Protein AF-A0A6P0Z480-F1 (afdb_monomer_lite)

Secondary structure (DSSP, 8-state)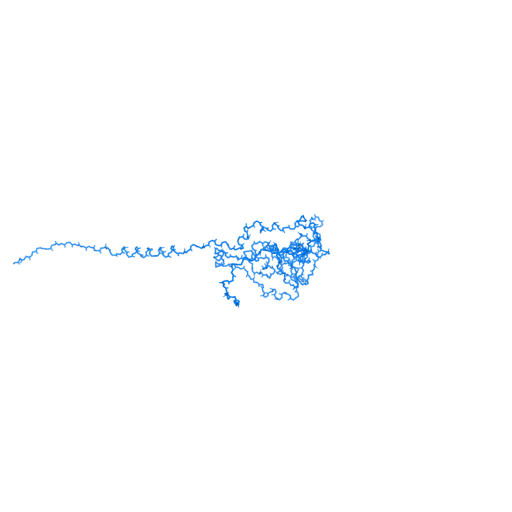:
---------------SHHHHHHHHHHHHHHHHTTSPPPP----HHHHHHHSGGGSGGGG---GGGS-S-TTTEEES-SSEEEEEPPPTTT-S---S----S------SS----SSEEEEEEEE--GGGGGGTTSEEEEEE-TTTHHHHHHHH-EEE---HHHHHHHHTT----TTTTTEEEE-HHHHHHHSSSSS-EEEE--S-EEEEEEE--S-TTSSS-SEEEEEEESSPPEE-S-SEEEP-----PPPTTTSPP--S--SS--------

Radius of gyration: 34.13 Å; chains: 1; bounding box: 103×84×102 Å

pLDDT: mean 70.26, std 21.52, range [29.58, 96.81]

Foldseek 3Di:
DDDDDDDDDDDDPPDPDPVVVVVVVVVVVVVVVPPPDLPPPQDPVSVLVVDPCNDVVVVQPDVVPPPPPPVFKDWPDQWKFFWAQDAPVRQFFDDPDPDDPPPDDPPDDDQRFNEKTWGQTCHHPPVCRVSHRHIAIEGADRDPCVVVQVVQWAQAADDPVNVVVVVSNDDALVSRHPPRTYTPSNCQCRRDPDRPFIWGADDDKDKDKDAPPPDPPDPDDRIGIYIYGHDDTDTDPDTIDGDDDDPDDDDPVPPDPDDPPDPPDPDDDDDD

Sequence (272 aa):
MSLMMGFRRRGLIVGGVVGAIALCFGAYWWQSSSKPSPINQSSNYRQYLLAQIAEPIAYSFHHSNIPTEHSLYLPVAEWSGRLILPTRDQKIPFHHSPASNNATNLASNHNNATDWVWLELHHAPPAYQDWIGQLVPIRWTSSEKTAWVSSVTQPVQFTEATFESQQQGAIHPTRLNGWDKVGPLQSLAGARPRNDVMVRLNGTITPQIAENLQNKNSHAPQHTLTLLIDQMPTQISGHWYGLVQIRGVIPPHWMPQKTQESQASEGLFQWV

Structure (mmCIF, N/CA/C/O backbone):
data_AF-A0A6P0Z480-F1
#
_entry.id   AF-A0A6P0Z480-F1
#
loop_
_atom_site.group_PDB
_atom_site.id
_atom_site.type_symbol
_atom_site.label_atom_id
_atom_site.label_alt_id
_atom_site.label_comp_id
_atom_site.label_asym_id
_atom_site.label_entity_id
_atom_site.label_seq_id
_atom_site.pdbx_PDB_ins_code
_atom_site.Cartn_x
_atom_site.Cartn_y
_atom_site.Cartn_z
_atom_site.occupancy
_atom_site.B_iso_or_equiv
_atom_site.auth_seq_id
_atom_site.auth_comp_id
_atom_site.auth_asym_id
_atom_site.auth_atom_id
_atom_site.pdbx_PDB_model_num
ATOM 1 N N . MET A 1 1 ? -78.464 -13.236 86.951 1.00 35.88 1 MET A N 1
ATOM 2 C CA . MET A 1 1 ? -77.626 -14.375 86.503 1.00 35.88 1 MET A CA 1
ATOM 3 C C . MET A 1 1 ? -76.561 -13.788 85.578 1.00 35.88 1 MET A C 1
ATOM 5 O O . MET A 1 1 ? -76.927 -12.939 84.781 1.00 35.88 1 MET A O 1
ATOM 9 N N . SER A 1 2 ? -75.253 -13.938 85.822 1.00 37.56 2 SER A N 1
ATOM 10 C CA . SER A 1 2 ? -74.441 -15.175 85.703 1.00 37.56 2 SER A CA 1
ATOM 11 C C . SER A 1 2 ? -74.414 -15.672 84.249 1.00 37.56 2 SER A C 1
ATOM 13 O O . SER A 1 2 ? -75.491 -15.905 83.719 1.00 37.56 2 SER A O 1
ATOM 15 N N . LEU A 1 3 ? -73.284 -15.882 83.554 1.00 37.53 3 LEU A N 1
ATOM 16 C CA . LEU A 1 3 ? -71.828 -15.787 83.850 1.00 37.53 3 LEU A CA 1
ATOM 17 C C . LEU A 1 3 ? -71.094 -15.549 82.475 1.00 37.53 3 LEU A C 1
ATOM 19 O O . LEU A 1 3 ? -71.793 -15.495 81.470 1.00 37.53 3 LEU A O 1
ATOM 23 N N . MET A 1 4 ? -69.777 -15.379 82.246 1.00 33.59 4 MET A N 1
ATOM 24 C CA . MET A 1 4 ? -68.506 -15.478 83.000 1.00 33.59 4 MET A CA 1
ATOM 25 C C . MET A 1 4 ? -67.404 -14.621 82.296 1.00 33.59 4 MET A C 1
ATOM 27 O O . MET A 1 4 ? -67.671 -13.995 81.274 1.00 33.59 4 MET A O 1
ATOM 31 N N . MET A 1 5 ? -66.158 -14.591 82.801 1.00 41.94 5 MET A N 1
ATOM 32 C CA . MET A 1 5 ? -64.983 -14.014 82.103 1.00 41.94 5 MET A CA 1
ATOM 33 C C . MET A 1 5 ? -64.493 -14.872 80.913 1.00 41.94 5 MET A C 1
ATOM 35 O O . MET A 1 5 ? -64.678 -16.085 80.915 1.00 41.94 5 MET A O 1
ATOM 39 N N . GLY A 1 6 ? -63.757 -14.271 79.962 1.00 34.91 6 GLY A N 1
ATOM 40 C CA . GLY A 1 6 ? -63.142 -14.989 78.828 1.00 34.91 6 GLY A CA 1
ATOM 41 C C . GLY A 1 6 ? -61.997 -14.240 78.123 1.00 34.91 6 GLY A C 1
ATOM 42 O O . GLY A 1 6 ? -62.153 -13.774 77.001 1.00 34.91 6 GLY A O 1
ATOM 43 N N . PHE A 1 7 ? -60.831 -14.112 78.764 1.00 43.50 7 PHE A N 1
ATOM 44 C CA . PHE A 1 7 ? -59.675 -13.358 78.242 1.00 43.50 7 PHE A CA 1
ATOM 45 C C . PHE A 1 7 ? -58.638 -14.295 77.586 1.00 43.50 7 PHE A C 1
ATOM 47 O O . PHE A 1 7 ? -58.053 -15.110 78.302 1.00 43.50 7 PHE A O 1
ATOM 54 N N . ARG A 1 8 ? -58.319 -14.176 76.277 1.00 36.84 8 ARG A N 1
ATOM 55 C CA . ARG A 1 8 ? -57.058 -14.748 75.729 1.00 36.84 8 ARG A CA 1
ATOM 56 C C . ARG A 1 8 ? -56.572 -14.227 74.358 1.00 36.84 8 ARG A C 1
ATOM 58 O O . ARG A 1 8 ? -57.208 -14.434 73.340 1.00 36.84 8 ARG A O 1
ATOM 65 N N . ARG A 1 9 ? -55.328 -13.721 74.391 1.00 40.59 9 ARG A N 1
ATOM 66 C CA . ARG A 1 9 ? -54.232 -13.771 73.387 1.00 40.59 9 ARG A CA 1
ATOM 67 C C . ARG A 1 9 ? -54.420 -13.188 71.971 1.00 40.59 9 ARG A C 1
ATOM 69 O O . ARG A 1 9 ? -55.138 -13.708 71.131 1.00 40.59 9 ARG A O 1
ATOM 76 N N . ARG A 1 10 ? -53.553 -12.206 71.679 1.00 43.59 10 ARG A N 1
ATOM 77 C CA . ARG A 1 10 ? -53.084 -11.827 70.333 1.00 43.59 10 ARG A CA 1
ATOM 78 C C . ARG A 1 10 ? -52.299 -12.981 69.681 1.00 43.59 10 ARG A C 1
ATOM 80 O O . ARG A 1 10 ? -51.588 -13.696 70.385 1.00 43.59 10 ARG A O 1
ATOM 87 N N . GLY A 1 11 ? -52.328 -13.064 68.350 1.00 36.47 11 GLY A N 1
ATOM 88 C CA . GLY A 1 11 ? -51.424 -13.887 67.537 1.00 36.47 11 GLY A CA 1
ATOM 89 C C . GLY A 1 11 ? -51.160 -13.205 66.194 1.00 36.47 11 GLY A C 1
ATOM 90 O O . GLY A 1 11 ? -52.039 -13.175 65.341 1.00 36.47 11 GLY A O 1
ATOM 91 N N . LEU A 1 12 ? -49.981 -12.600 66.029 1.00 39.09 12 LEU A N 1
ATOM 92 C CA . LEU A 1 12 ? -49.630 -11.801 64.851 1.00 39.09 12 LEU A CA 1
ATOM 93 C C . LEU A 1 12 ? -48.868 -12.671 63.837 1.00 39.09 12 LEU A C 1
ATOM 95 O O . LEU A 1 12 ? -47.711 -13.012 64.074 1.00 39.09 12 LEU A O 1
ATOM 99 N N . ILE A 1 13 ? -49.496 -13.032 62.714 1.00 42.41 13 ILE A N 1
ATOM 100 C CA . ILE A 1 13 ? -48.859 -13.867 61.680 1.00 42.41 13 ILE A CA 1
ATOM 101 C C . ILE A 1 13 ? -48.004 -12.990 60.752 1.00 42.41 13 ILE A C 1
ATOM 103 O O . ILE A 1 13 ? -48.434 -12.583 59.675 1.00 42.41 13 ILE A O 1
ATOM 107 N N . VAL A 1 14 ? -46.765 -12.712 61.165 1.00 45.50 14 VAL A N 1
ATOM 108 C CA . VAL A 1 14 ? -45.723 -12.134 60.298 1.00 45.50 14 VAL A CA 1
ATOM 109 C C . VAL A 1 14 ? -44.795 -13.263 59.851 1.00 45.50 14 VAL A C 1
ATOM 111 O O . VAL A 1 14 ? -43.821 -13.580 60.525 1.00 45.50 14 VAL A O 1
ATOM 114 N N . GLY A 1 15 ? -45.134 -13.908 58.730 1.00 44.25 15 GLY A N 1
ATOM 115 C CA . GLY A 1 15 ? -44.386 -15.075 58.231 1.00 44.25 15 GLY A CA 1
ATOM 116 C C . GLY A 1 15 ? -44.456 -15.347 56.723 1.00 44.25 15 GLY A C 1
ATOM 117 O O . GLY A 1 15 ? -43.881 -16.329 56.274 1.00 44.25 15 GLY A O 1
ATOM 118 N N . GLY A 1 16 ? -45.144 -14.513 55.929 1.00 42.72 16 GLY A N 1
ATOM 119 C CA . GLY A 1 16 ? -45.379 -14.788 54.500 1.00 42.72 16 GLY A CA 1
ATOM 120 C C . GLY A 1 16 ? -44.396 -14.149 53.506 1.00 42.72 16 GLY A C 1
ATOM 121 O O . GLY A 1 16 ? -44.207 -14.675 52.416 1.00 42.72 16 GLY A O 1
ATOM 122 N N . VAL A 1 17 ? -43.772 -13.014 53.844 1.00 45.50 17 VAL A N 1
ATOM 123 C CA . VAL A 1 17 ? -43.125 -12.141 52.834 1.00 45.50 17 VAL A CA 1
ATOM 124 C C . VAL A 1 17 ? -41.664 -12.515 52.537 1.00 45.50 17 VAL A C 1
ATOM 126 O O . VAL A 1 17 ? -41.203 -12.356 51.409 1.00 45.50 17 VAL A O 1
ATOM 129 N N . VAL A 1 18 ? -40.928 -13.049 53.518 1.00 45.38 18 VAL A N 1
ATOM 130 C CA . VAL A 1 18 ? -39.473 -13.289 53.395 1.00 45.38 18 VAL A CA 1
ATOM 131 C C . VAL A 1 18 ? -39.144 -14.379 52.363 1.00 45.38 18 VAL A C 1
ATOM 133 O O . VAL A 1 18 ? -38.178 -14.244 51.613 1.00 45.38 18 VAL A O 1
ATOM 136 N N . GLY A 1 19 ? -39.964 -15.433 52.270 1.00 40.09 19 GLY A N 1
ATOM 137 C CA . GLY A 1 19 ? -39.719 -16.561 51.360 1.00 40.09 19 GLY A CA 1
ATOM 138 C C . GLY A 1 19 ? -39.822 -16.202 49.873 1.00 40.09 19 GLY A C 1
ATOM 139 O O . GLY A 1 19 ? -39.025 -16.683 49.069 1.00 40.09 19 GLY A O 1
ATOM 140 N N . ALA A 1 20 ? -40.754 -15.318 49.502 1.00 43.44 20 ALA A N 1
ATOM 141 C CA . ALA A 1 20 ? -40.952 -14.916 48.108 1.00 43.44 20 ALA A CA 1
ATOM 142 C C . ALA A 1 20 ? -39.766 -14.098 47.565 1.00 43.44 20 ALA A C 1
ATOM 144 O O . ALA A 1 20 ? -39.304 -14.333 46.450 1.00 43.44 20 ALA A O 1
ATOM 145 N N . ILE A 1 21 ? -39.230 -13.179 48.376 1.00 48.19 21 ILE A N 1
ATOM 146 C CA . ILE A 1 21 ? -38.095 -12.327 47.988 1.00 48.19 21 ILE A CA 1
ATOM 147 C C . ILE A 1 21 ? -36.832 -13.176 47.769 1.00 48.19 21 ILE A C 1
ATOM 149 O O . ILE A 1 21 ? -36.124 -12.975 46.781 1.00 48.19 21 ILE A O 1
ATOM 153 N N . ALA A 1 22 ? -36.580 -14.165 48.634 1.00 48.00 22 ALA A N 1
ATOM 154 C CA . ALA A 1 22 ? -35.429 -15.060 48.513 1.00 48.00 22 ALA A CA 1
ATOM 155 C C . ALA A 1 22 ? -35.431 -15.868 47.198 1.00 48.00 22 ALA A C 1
ATOM 157 O O . ALA A 1 22 ? -34.391 -15.988 46.550 1.00 48.00 22 ALA A O 1
ATOM 158 N N . LEU A 1 23 ? -36.596 -16.370 46.768 1.00 45.94 23 LEU A N 1
ATOM 159 C CA . LEU A 1 23 ? -36.726 -17.114 45.508 1.00 45.94 23 LEU A CA 1
ATOM 160 C C . LEU A 1 23 ? -36.499 -16.225 44.277 1.00 45.94 23 LEU A C 1
ATOM 162 O O . LEU A 1 23 ? -35.793 -16.637 43.357 1.00 45.94 23 LEU A O 1
ATOM 166 N N . CYS A 1 24 ? -37.020 -14.993 44.276 1.00 45.88 24 CYS A N 1
ATOM 167 C CA . CYS A 1 24 ? -36.784 -14.042 43.185 1.00 45.88 24 CYS A CA 1
ATOM 168 C C . CYS A 1 24 ? -35.299 -13.665 43.049 1.00 45.88 24 CYS A C 1
ATOM 170 O O . CYS A 1 24 ? -34.772 -13.656 41.936 1.00 45.88 24 CYS A O 1
ATOM 172 N N . PHE A 1 25 ? -34.598 -13.417 44.164 1.00 48.09 25 PHE A N 1
ATOM 173 C CA . PHE A 1 25 ? -33.154 -13.158 44.129 1.00 48.09 25 PHE A CA 1
ATOM 174 C C . PHE A 1 25 ? -32.349 -14.382 43.676 1.00 48.09 25 PHE A C 1
ATOM 176 O O . PHE A 1 25 ? -31.429 -14.222 42.875 1.00 48.09 25 PHE A O 1
ATOM 183 N N . GLY A 1 26 ? -32.710 -15.591 44.122 1.00 43.50 26 GLY A N 1
ATOM 184 C CA . GLY A 1 26 ? -32.060 -16.832 43.689 1.00 43.50 26 GLY A CA 1
ATOM 185 C C . GLY A 1 26 ? -32.190 -17.080 42.182 1.00 43.50 26 GLY A C 1
ATOM 186 O O . GLY A 1 26 ? -31.191 -17.350 41.515 1.00 43.50 26 GLY A O 1
ATOM 187 N N . ALA A 1 27 ? -33.395 -16.912 41.627 1.00 50.47 27 ALA A N 1
ATOM 188 C CA . ALA A 1 27 ? -33.637 -17.045 40.189 1.00 50.47 27 ALA A CA 1
ATOM 189 C C . ALA A 1 27 ? -32.874 -15.988 39.367 1.00 50.47 27 ALA A C 1
ATOM 191 O O . ALA A 1 27 ? -32.236 -16.328 38.369 1.00 50.47 27 ALA A O 1
ATOM 192 N N . TYR A 1 28 ? -32.873 -14.727 39.816 1.00 49.28 28 TYR A N 1
ATOM 193 C CA . TYR A 1 28 ? -32.150 -13.640 39.147 1.00 49.28 28 TYR A CA 1
ATOM 194 C C . TYR A 1 28 ? -30.627 -13.862 39.157 1.00 49.28 28 TYR A C 1
ATOM 196 O O . TYR A 1 28 ? -29.967 -13.702 38.128 1.00 49.28 28 TYR A O 1
ATOM 204 N N . TRP A 1 29 ? -30.061 -14.311 40.285 1.00 42.66 29 TRP A N 1
ATOM 205 C CA . TRP A 1 29 ? -28.639 -14.659 40.367 1.00 42.66 29 TRP A CA 1
ATOM 206 C C . TRP A 1 29 ? -28.276 -15.840 39.466 1.00 42.66 29 TRP A C 1
ATOM 208 O O . TRP A 1 29 ? -27.269 -15.767 38.756 1.00 42.66 29 TRP A O 1
ATOM 218 N N . TRP A 1 30 ? -29.103 -16.890 39.434 1.00 40.53 30 TRP A N 1
ATOM 219 C CA . TRP A 1 30 ? -28.870 -18.055 38.577 1.00 40.53 30 TRP A CA 1
ATOM 220 C C . TRP A 1 30 ? -28.876 -17.673 37.091 1.00 40.53 30 TRP A C 1
ATOM 222 O O . TRP A 1 30 ? -27.933 -18.006 36.375 1.00 40.53 30 TRP A O 1
ATOM 232 N N . GLN A 1 31 ? -29.852 -16.869 36.654 1.00 44.97 31 GLN A N 1
ATOM 233 C CA . GLN A 1 31 ? -29.951 -16.411 35.263 1.00 44.97 31 GLN A CA 1
ATOM 234 C C . GLN A 1 31 ? -28.864 -15.387 34.873 1.00 44.97 31 GLN A C 1
ATOM 236 O O . GLN A 1 31 ? -28.508 -15.288 33.699 1.00 44.97 31 GLN A O 1
ATOM 241 N N . SER A 1 32 ? -28.278 -14.665 35.837 1.00 46.25 32 SER A N 1
ATOM 242 C CA . SER A 1 32 ? -27.095 -13.818 35.599 1.00 46.25 32 SER A CA 1
ATOM 243 C C . SER A 1 32 ? -25.784 -14.612 35.488 1.00 46.25 32 SER A C 1
ATOM 245 O O . SER A 1 32 ? -24.856 -14.183 34.803 1.00 46.25 32 SER A O 1
ATOM 247 N N . SER A 1 33 ? -25.724 -15.790 36.118 1.00 42.59 33 SER A N 1
ATOM 248 C CA . SER A 1 33 ? -24.516 -16.619 36.252 1.00 42.59 33 SER A CA 1
ATOM 249 C C . SER A 1 33 ? -24.314 -17.612 35.097 1.00 42.59 33 SER A C 1
ATOM 251 O O . SER A 1 33 ? -23.325 -18.339 35.080 1.00 42.59 33 SER A O 1
ATOM 253 N N . SER A 1 34 ? -25.234 -17.652 34.126 1.00 45.50 34 SER A N 1
ATOM 254 C CA . SER A 1 34 ? -25.221 -18.580 32.987 1.00 45.50 34 SER A CA 1
ATOM 255 C C . SER A 1 34 ? -25.014 -17.899 31.626 1.00 45.50 34 SER A C 1
ATOM 257 O O . SER A 1 34 ? -25.459 -18.416 30.600 1.00 45.50 34 SER A O 1
ATOM 259 N N . LYS A 1 35 ? -24.314 -16.755 31.582 1.00 48.00 35 LYS A N 1
ATOM 260 C CA . LYS A 1 35 ? -23.610 -16.359 30.351 1.00 48.00 35 LYS A CA 1
ATOM 261 C C . LYS A 1 35 ? -22.424 -17.318 30.185 1.00 48.00 35 LYS A C 1
ATOM 263 O O . LYS A 1 35 ? -21.568 -17.320 31.070 1.00 48.00 35 LYS A O 1
ATOM 268 N N . PRO A 1 36 ? -22.338 -18.132 29.115 1.00 46.66 36 PRO A N 1
ATOM 269 C CA . PRO A 1 36 ? -21.136 -18.922 28.882 1.00 46.66 36 PRO A CA 1
ATOM 270 C C . PRO A 1 36 ? -19.953 -17.964 28.733 1.00 46.66 36 PRO A C 1
ATOM 272 O O . PRO A 1 36 ? -20.062 -16.959 28.026 1.00 46.66 36 PRO A O 1
ATOM 275 N N . SER A 1 37 ? -18.836 -18.259 29.404 1.00 45.38 37 SER A N 1
ATOM 276 C CA . SER A 1 37 ? -17.599 -17.497 29.223 1.00 45.38 37 SER A CA 1
ATOM 277 C C . SER A 1 37 ? -17.296 -17.399 27.727 1.00 45.38 37 SER A C 1
ATOM 279 O O . SER A 1 37 ? -17.338 -18.440 27.061 1.00 45.38 37 SER A O 1
ATOM 281 N N . PRO A 1 38 ? -16.996 -16.204 27.179 1.00 53.69 38 PRO A N 1
ATOM 282 C CA . PRO A 1 38 ? -16.616 -16.095 25.780 1.00 53.69 38 PRO A CA 1
ATOM 283 C C . PRO A 1 38 ? -15.412 -17.007 25.565 1.00 53.69 38 PRO A C 1
ATOM 285 O O . PRO A 1 38 ? -14.378 -16.848 26.221 1.00 53.69 38 PRO A O 1
ATOM 288 N N . ILE A 1 39 ? 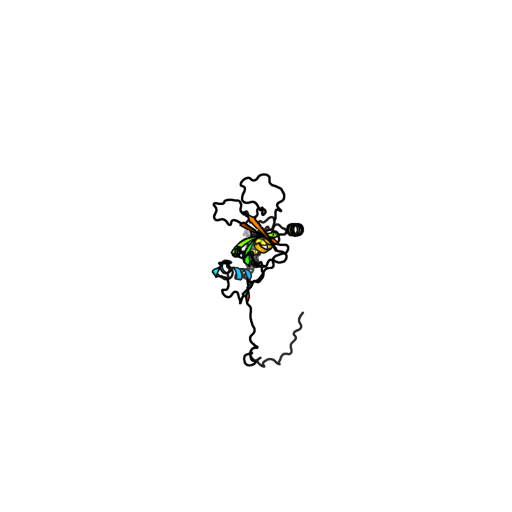-15.578 -18.020 24.711 1.00 47.38 39 ILE A N 1
ATOM 289 C CA . ILE A 1 39 ? -14.509 -18.975 24.431 1.00 47.38 39 ILE A CA 1
ATOM 290 C C . ILE A 1 39 ? -13.342 -18.145 23.908 1.00 47.38 39 ILE A C 1
ATOM 292 O O . ILE A 1 39 ? -13.512 -17.383 22.959 1.00 47.38 39 ILE A O 1
ATOM 296 N N . ASN A 1 40 ? -12.171 -18.276 24.535 1.00 55.72 40 ASN A N 1
ATOM 297 C CA . ASN A 1 40 ? -10.971 -17.520 24.178 1.00 55.72 40 ASN A CA 1
ATOM 298 C C . ASN A 1 40 ? -10.349 -18.073 22.881 1.00 55.72 40 ASN A C 1
ATOM 300 O O . ASN A 1 40 ? -9.204 -18.526 22.847 1.00 55.72 40 ASN A O 1
ATOM 304 N N . GLN A 1 41 ? -11.150 -18.083 21.813 1.00 54.44 41 GLN A N 1
ATOM 305 C CA . GLN A 1 41 ? -10.731 -18.316 20.445 1.00 54.44 41 GLN A CA 1
ATOM 306 C C . GLN A 1 41 ? -9.899 -17.111 20.020 1.00 54.44 41 GLN A C 1
ATOM 308 O O . GLN A 1 41 ? -10.398 -16.124 19.478 1.00 54.44 41 GLN A O 1
ATOM 313 N N . SER A 1 42 ? -8.596 -17.203 20.276 1.00 61.72 42 SER A N 1
ATOM 314 C CA . SER A 1 42 ? -7.612 -16.362 19.615 1.00 61.72 42 SER A CA 1
ATOM 315 C C . SER A 1 42 ? -7.792 -16.537 18.107 1.00 61.72 42 SER A C 1
ATOM 317 O O . SER A 1 42 ? -7.457 -17.578 17.546 1.00 61.72 42 SER A O 1
ATOM 319 N N . SER A 1 43 ? -8.372 -15.529 17.456 1.00 65.06 43 SER A N 1
ATOM 320 C CA . SER A 1 43 ? -8.612 -15.546 16.014 1.00 65.06 43 SER A CA 1
ATOM 321 C C . SER A 1 43 ? -7.305 -15.820 15.261 1.00 65.06 43 SER A C 1
ATOM 323 O O . SER A 1 43 ? -6.231 -15.415 15.710 1.00 65.06 43 SER A O 1
ATOM 325 N N . ASN A 1 44 ? -7.365 -16.505 14.114 1.00 67.25 44 ASN A N 1
ATOM 326 C CA . ASN A 1 44 ? -6.166 -16.975 13.396 1.00 67.25 44 ASN A CA 1
ATOM 327 C C . ASN A 1 44 ? -5.145 -15.848 13.136 1.00 67.25 44 ASN A C 1
ATOM 329 O O . ASN A 1 44 ? -3.938 -16.066 13.185 1.00 67.25 44 ASN A O 1
ATOM 333 N N . TYR A 1 45 ? -5.617 -14.615 12.930 1.00 64.69 45 TYR A N 1
ATOM 334 C CA . TYR A 1 45 ? -4.751 -13.449 12.761 1.00 64.69 45 TYR A CA 1
ATOM 335 C C . TYR A 1 45 ? -4.213 -12.873 14.094 1.00 64.69 45 TYR A C 1
ATOM 337 O O . TYR A 1 45 ? -3.114 -12.327 14.119 1.00 64.69 45 TYR A O 1
ATOM 345 N N . ARG A 1 46 ? -4.892 -13.065 15.236 1.00 67.56 46 ARG A N 1
ATOM 346 C CA . ARG A 1 46 ? -4.289 -12.848 16.569 1.00 67.56 46 ARG A CA 1
ATOM 347 C C . ARG A 1 46 ? -3.176 -13.864 16.846 1.00 67.56 46 ARG A C 1
ATOM 349 O O . ARG A 1 46 ? -2.171 -13.494 17.440 1.00 67.56 46 ARG A O 1
ATOM 356 N N . GLN A 1 47 ? -3.330 -15.112 16.399 1.00 67.19 47 GLN A N 1
ATOM 357 C CA . GLN A 1 47 ? -2.264 -16.121 16.475 1.00 67.19 47 GLN A CA 1
ATOM 358 C C . GLN A 1 47 ? -1.084 -15.748 15.563 1.00 67.19 47 GLN A C 1
ATOM 360 O O . GLN A 1 47 ? 0.058 -15.798 16.009 1.00 67.19 47 GLN A O 1
ATOM 365 N N . TYR A 1 48 ? -1.353 -15.270 14.340 1.00 66.19 48 TYR A N 1
ATOM 366 C CA . TYR A 1 48 ? -0.336 -14.688 13.452 1.00 66.19 48 TYR A CA 1
ATOM 367 C C . TYR A 1 48 ? 0.433 -13.546 14.131 1.00 66.19 48 TYR A C 1
ATOM 369 O O . TYR A 1 48 ? 1.651 -13.619 14.200 1.00 66.19 48 TYR A O 1
ATOM 377 N N . LEU A 1 49 ? -0.244 -12.552 14.722 1.00 66.88 49 LEU A N 1
ATOM 378 C CA . LEU A 1 49 ? 0.405 -11.431 15.429 1.00 66.88 49 LEU A CA 1
ATOM 379 C C . LEU A 1 49 ? 1.277 -11.843 16.633 1.00 66.88 49 LEU A C 1
ATOM 381 O O . LEU A 1 49 ? 2.115 -11.053 17.059 1.00 66.88 49 LEU A O 1
ATOM 385 N N . LEU A 1 50 ? 1.067 -13.038 17.197 1.00 69.25 50 LEU A N 1
ATOM 386 C CA . LEU A 1 50 ? 1.882 -13.609 18.277 1.00 69.25 50 LEU A CA 1
ATOM 387 C C . LEU A 1 50 ? 3.038 -14.481 17.761 1.00 69.25 50 LEU A C 1
ATOM 389 O O . LEU A 1 50 ? 3.943 -14.812 18.526 1.00 69.25 50 LEU A O 1
ATOM 393 N N . ALA A 1 51 ? 3.020 -14.875 16.487 1.00 63.38 51 ALA A N 1
ATOM 394 C CA . ALA A 1 51 ? 4.086 -15.661 15.891 1.00 63.38 51 ALA A CA 1
ATOM 395 C C . ALA A 1 51 ? 5.295 -14.761 15.602 1.00 63.38 51 ALA A C 1
ATOM 397 O O . ALA A 1 51 ? 5.176 -13.733 14.940 1.00 63.38 51 ALA A O 1
ATOM 398 N N . GLN A 1 52 ? 6.487 -15.173 16.035 1.00 55.84 52 GLN A N 1
ATOM 399 C CA . GLN A 1 52 ? 7.716 -14.381 15.878 1.00 55.84 52 GLN A CA 1
ATOM 400 C C . GLN A 1 52 ? 8.078 -14.106 14.401 1.00 55.84 52 GLN A C 1
ATOM 402 O O . GLN A 1 52 ? 8.720 -13.107 14.089 1.00 55.84 52 GLN A O 1
ATOM 407 N N . ILE A 1 53 ? 7.590 -14.948 13.481 1.00 54.50 53 ILE A N 1
ATOM 408 C CA . ILE A 1 53 ? 7.675 -14.768 12.021 1.00 54.50 53 ILE A CA 1
ATOM 409 C C . ILE A 1 53 ? 6.784 -13.636 11.471 1.00 54.50 53 ILE A C 1
ATOM 411 O O . ILE A 1 53 ? 6.913 -13.287 10.306 1.00 54.50 53 ILE A O 1
ATOM 415 N N . ALA A 1 54 ? 5.879 -13.065 12.271 1.00 52.62 54 ALA A N 1
ATOM 416 C CA . ALA A 1 54 ? 5.021 -11.937 11.896 1.00 52.62 54 ALA A CA 1
ATOM 417 C C . ALA A 1 54 ? 5.518 -10.590 12.456 1.00 52.62 54 ALA A C 1
ATOM 419 O O . ALA A 1 54 ? 4.810 -9.578 12.381 1.00 52.62 54 ALA A O 1
ATOM 420 N N . GLU A 1 55 ? 6.720 -10.548 13.038 1.00 58.09 55 GLU A N 1
ATOM 421 C CA . GLU A 1 55 ? 7.402 -9.281 13.287 1.00 58.09 55 GLU A CA 1
ATOM 422 C C . GLU A 1 55 ? 7.887 -8.688 11.957 1.00 58.09 55 GLU A C 1
ATOM 424 O O . GLU A 1 55 ? 8.627 -9.360 11.238 1.00 58.09 55 GLU A O 1
ATOM 429 N N . PRO A 1 56 ? 7.560 -7.423 11.618 1.00 53.16 56 PRO A N 1
ATOM 430 C CA . PRO A 1 56 ? 8.022 -6.801 10.375 1.00 53.16 56 PRO A CA 1
ATOM 431 C C . PRO A 1 56 ? 9.553 -6.811 10.223 1.00 53.16 56 PRO A C 1
ATOM 433 O O . PRO A 1 56 ? 10.067 -6.838 9.108 1.00 53.16 56 PRO A O 1
ATOM 436 N N . ILE A 1 57 ? 10.287 -6.852 11.339 1.00 50.03 57 ILE A N 1
ATOM 437 C CA . ILE A 1 57 ? 11.753 -6.944 11.381 1.00 50.03 57 ILE A CA 1
ATOM 438 C C . ILE A 1 57 ? 12.267 -8.215 10.678 1.00 50.03 57 ILE A C 1
ATOM 440 O O . ILE A 1 57 ? 13.306 -8.160 10.025 1.00 50.03 57 ILE A O 1
ATOM 444 N N . ALA A 1 58 ? 11.519 -9.327 10.719 1.00 50.16 58 ALA A N 1
ATOM 445 C CA . ALA A 1 58 ? 11.881 -10.584 10.052 1.00 50.16 58 ALA A CA 1
ATOM 446 C C . ALA A 1 58 ? 11.922 -10.480 8.511 1.00 50.16 58 ALA A C 1
ATOM 448 O O . ALA A 1 58 ? 12.465 -11.364 7.850 1.00 50.16 58 ALA A O 1
ATOM 449 N N . TYR A 1 59 ? 11.375 -9.398 7.944 1.00 52.09 59 TYR A N 1
ATOM 450 C CA . TYR A 1 59 ? 11.329 -9.128 6.506 1.00 52.09 59 TYR A CA 1
ATOM 451 C C . TYR A 1 59 ? 11.920 -7.761 6.120 1.00 52.09 59 TYR A C 1
ATOM 453 O O . TYR A 1 59 ? 11.682 -7.296 5.007 1.00 52.09 59 TYR A O 1
ATOM 461 N N . SER A 1 60 ? 12.657 -7.088 7.011 1.00 51.31 60 SER A N 1
ATOM 462 C CA . SER A 1 60 ? 13.294 -5.804 6.682 1.00 51.31 60 SER A CA 1
ATOM 463 C C . SER A 1 60 ? 14.427 -5.982 5.664 1.00 51.31 60 SER A C 1
ATOM 465 O O . SER A 1 60 ? 15.304 -6.836 5.835 1.00 51.31 60 SER A O 1
ATOM 467 N N . PHE A 1 61 ? 14.435 -5.136 4.629 1.00 52.56 61 PHE A N 1
ATOM 468 C CA . PHE A 1 61 ? 15.419 -5.162 3.539 1.00 52.56 61 PHE A CA 1
ATOM 469 C C . PHE A 1 61 ? 16.727 -4.450 3.922 1.00 52.56 61 PHE A C 1
ATOM 471 O O . PHE A 1 61 ? 17.172 -3.488 3.296 1.00 52.56 61 PHE A O 1
ATOM 478 N N . HIS A 1 62 ? 17.405 -4.979 4.941 1.00 50.62 62 HIS A N 1
ATOM 479 C CA . HIS A 1 62 ? 18.852 -4.803 5.024 1.00 50.62 62 HIS A CA 1
ATOM 480 C C . HIS A 1 62 ? 19.492 -5.555 3.848 1.00 50.62 62 HIS A C 1
ATOM 482 O O . HIS A 1 62 ? 19.119 -6.694 3.568 1.00 50.62 62 HIS A O 1
ATOM 488 N N . HIS A 1 63 ? 20.455 -4.929 3.159 1.00 48.28 63 HIS A N 1
ATOM 489 C CA . HIS A 1 63 ? 21.064 -5.459 1.926 1.00 48.28 63 HIS A CA 1
ATOM 490 C C . HIS A 1 63 ? 21.654 -6.882 2.069 1.00 48.28 63 HIS A C 1
ATOM 492 O O . HIS A 1 63 ? 21.793 -7.591 1.079 1.00 48.28 63 HIS A O 1
ATOM 498 N N . SER A 1 64 ? 21.946 -7.328 3.294 1.00 44.12 64 SER A N 1
ATOM 499 C CA . SER A 1 64 ? 22.390 -8.687 3.631 1.00 44.12 64 SER A CA 1
ATOM 500 C C . SER A 1 64 ? 21.359 -9.799 3.383 1.00 44.12 64 SER A C 1
ATOM 502 O O . SER A 1 64 ? 21.734 -10.966 3.406 1.00 44.12 64 SER A O 1
ATOM 504 N N . ASN A 1 65 ? 20.077 -9.465 3.192 1.00 51.59 65 ASN A N 1
ATOM 505 C CA . ASN A 1 65 ? 18.978 -10.438 3.081 1.00 51.59 65 ASN A CA 1
ATOM 506 C C . ASN A 1 65 ? 18.538 -10.716 1.628 1.00 51.59 65 ASN A C 1
ATOM 508 O O . ASN A 1 65 ? 17.570 -11.445 1.405 1.00 51.59 65 ASN A O 1
ATOM 512 N N . ILE A 1 66 ? 19.223 -10.138 0.636 1.00 56.84 66 ILE A N 1
ATOM 513 C CA . ILE A 1 66 ? 19.004 -10.459 -0.780 1.00 56.84 66 ILE A CA 1
ATOM 514 C C . ILE A 1 66 ? 19.583 -11.863 -1.048 1.00 56.84 66 ILE A C 1
ATOM 516 O O . ILE A 1 66 ? 20.717 -12.122 -0.638 1.00 56.84 66 ILE A O 1
ATOM 520 N N . PRO A 1 67 ? 18.859 -12.788 -1.715 1.00 56.31 67 PRO A N 1
ATOM 521 C CA . PRO A 1 67 ? 19.400 -14.104 -2.045 1.00 56.31 67 PRO A CA 1
ATOM 522 C C . PRO A 1 67 ? 20.662 -13.977 -2.905 1.00 56.31 67 PRO A C 1
ATOM 524 O O . PRO A 1 67 ? 20.606 -13.452 -4.014 1.00 56.31 67 PRO A O 1
ATOM 527 N N . THR A 1 68 ? 21.796 -14.486 -2.417 1.00 54.38 68 THR A N 1
ATOM 528 C CA . THR A 1 68 ? 23.106 -14.342 -3.081 1.00 54.38 68 THR A CA 1
ATOM 529 C C . THR A 1 68 ? 23.159 -14.965 -4.479 1.00 54.38 68 THR A C 1
ATOM 531 O O . THR A 1 68 ? 23.958 -14.540 -5.309 1.00 54.38 68 THR A O 1
ATOM 534 N N . GLU A 1 69 ? 22.275 -15.919 -4.779 1.00 59.69 69 GLU A N 1
ATOM 535 C CA . GLU A 1 69 ? 22.050 -16.444 -6.128 1.00 59.69 69 GLU A CA 1
ATOM 536 C C . GLU A 1 69 ? 20.833 -15.776 -6.791 1.00 59.69 69 GLU A C 1
ATOM 538 O O . GLU A 1 69 ? 19.746 -16.349 -6.899 1.00 59.69 69 GLU A O 1
ATOM 543 N N . HIS A 1 70 ? 21.049 -14.555 -7.293 1.00 60.31 70 HIS A N 1
ATOM 544 C CA . HIS A 1 70 ? 20.079 -13.772 -8.081 1.00 60.31 70 HIS A CA 1
ATOM 545 C C . HIS A 1 70 ? 19.567 -14.513 -9.340 1.00 60.31 70 HIS A C 1
ATOM 547 O O . HIS A 1 70 ? 18.562 -14.128 -9.928 1.00 60.31 70 HIS A O 1
ATOM 553 N N . SER A 1 71 ? 20.251 -15.577 -9.771 1.00 66.62 71 SER A N 1
ATOM 554 C CA . SER A 1 71 ? 19.869 -16.465 -10.878 1.00 66.62 71 SER A CA 1
ATOM 555 C C . SER A 1 71 ? 18.701 -17.405 -10.553 1.00 66.62 71 SER A C 1
ATOM 557 O O . SER A 1 71 ? 18.043 -17.886 -11.475 1.00 66.62 71 SER A O 1
ATOM 559 N N . LEU A 1 72 ? 18.449 -17.692 -9.271 1.00 71.50 72 LEU A N 1
ATOM 560 C CA . LEU A 1 72 ? 17.420 -18.644 -8.827 1.00 71.50 72 LEU A CA 1
ATOM 561 C C . LEU A 1 72 ? 16.115 -17.968 -8.382 1.00 71.50 72 LEU A C 1
ATOM 563 O O . LEU A 1 72 ? 15.098 -18.649 -8.238 1.00 71.50 72 LEU A O 1
ATOM 567 N N . TYR A 1 73 ? 16.128 -16.649 -8.178 1.00 76.81 73 TYR A N 1
ATOM 568 C CA . TYR A 1 73 ? 15.013 -15.882 -7.624 1.00 76.81 73 TYR A CA 1
ATOM 569 C C . TYR A 1 73 ? 14.652 -14.698 -8.522 1.00 76.81 73 TYR A C 1
ATOM 571 O O . TYR A 1 73 ? 15.457 -13.794 -8.726 1.00 76.81 73 TYR A O 1
ATOM 579 N N . LEU A 1 74 ? 13.415 -14.675 -9.022 1.00 80.44 74 LEU A N 1
ATOM 580 C CA . LEU A 1 74 ? 12.876 -13.552 -9.792 1.00 80.44 74 LEU A CA 1
ATOM 581 C C . LEU A 1 74 ? 12.011 -12.649 -8.898 1.00 80.44 74 LEU A C 1
ATOM 583 O O . LEU A 1 74 ? 11.238 -13.175 -8.092 1.00 80.44 74 LEU A O 1
ATOM 587 N N . PRO A 1 75 ? 12.092 -11.312 -9.021 1.00 85.25 75 PRO A N 1
ATOM 588 C CA . PRO A 1 75 ? 11.242 -10.403 -8.257 1.00 85.25 75 PRO A CA 1
ATOM 589 C C . PRO A 1 75 ? 9.775 -10.547 -8.686 1.00 85.25 75 PRO A C 1
ATOM 591 O O . PRO A 1 75 ? 9.471 -10.749 -9.862 1.00 85.25 75 PRO A O 1
ATOM 594 N N . VAL A 1 76 ? 8.842 -10.413 -7.739 1.00 87.31 76 VAL A N 1
ATOM 595 C CA . VAL A 1 76 ? 7.394 -10.570 -8.008 1.00 87.31 76 VAL A CA 1
ATOM 596 C C . VAL A 1 76 ? 6.824 -9.455 -8.909 1.00 87.31 76 VAL A C 1
ATOM 598 O O . VAL A 1 76 ? 5.806 -9.660 -9.573 1.00 87.31 76 VAL A O 1
ATOM 601 N N . ALA A 1 77 ? 7.473 -8.286 -8.948 1.00 91.31 77 ALA A N 1
ATOM 602 C CA . ALA A 1 77 ? 7.239 -7.202 -9.907 1.00 91.31 77 ALA A CA 1
ATOM 603 C C . ALA A 1 77 ? 8.416 -6.213 -9.900 1.00 91.31 77 ALA A C 1
ATOM 605 O O . ALA A 1 77 ? 9.096 -6.094 -8.879 1.00 91.31 77 ALA A O 1
ATOM 606 N N . GLU A 1 78 ? 8.593 -5.449 -10.988 1.00 92.38 78 GLU A N 1
ATOM 607 C CA . GLU A 1 78 ? 9.625 -4.400 -11.090 1.00 92.38 78 GLU A CA 1
ATOM 608 C C . GLU A 1 78 ? 9.539 -3.368 -9.962 1.00 92.38 78 GLU A C 1
ATOM 610 O O . GLU A 1 78 ? 10.559 -3.012 -9.390 1.00 92.38 78 GLU A O 1
ATOM 615 N N . TRP A 1 79 ? 8.324 -2.919 -9.627 1.00 96.06 79 TRP A N 1
ATOM 616 C CA . TRP A 1 79 ? 8.045 -2.054 -8.482 1.00 96.06 79 TRP A CA 1
ATOM 617 C C . TRP A 1 79 ? 7.276 -2.848 -7.424 1.00 96.06 79 TRP A C 1
ATOM 619 O O . TRP A 1 79 ? 6.085 -3.140 -7.583 1.00 96.06 79 TRP A O 1
ATOM 629 N N . SER A 1 80 ? 7.942 -3.202 -6.327 1.00 95.62 80 SER A N 1
ATOM 630 C CA . SER A 1 80 ? 7.303 -3.865 -5.183 1.00 95.62 80 SER A CA 1
ATOM 631 C C . SER A 1 80 ? 7.978 -3.504 -3.862 1.00 95.62 80 SER A C 1
ATOM 633 O O . SER A 1 80 ? 9.136 -3.087 -3.832 1.00 95.62 80 SER A O 1
ATOM 635 N N . GLY A 1 81 ? 7.234 -3.605 -2.761 1.00 93.25 81 GLY A N 1
ATOM 636 C CA . GLY A 1 81 ? 7.676 -3.090 -1.467 1.00 93.25 81 GLY A CA 1
ATOM 637 C C . GLY A 1 81 ? 6.617 -3.161 -0.369 1.00 93.25 81 GLY A C 1
ATOM 638 O O . GLY A 1 81 ? 5.486 -3.606 -0.597 1.00 93.25 81 GLY A O 1
ATOM 639 N N . ARG A 1 82 ? 6.995 -2.734 0.836 1.00 93.31 82 ARG A N 1
ATOM 640 C CA . ARG A 1 82 ? 6.149 -2.767 2.036 1.00 93.31 82 ARG A CA 1
ATOM 641 C C . ARG A 1 82 ? 5.412 -1.445 2.215 1.00 93.31 82 ARG A C 1
ATOM 643 O O . ARG A 1 82 ? 6.041 -0.392 2.296 1.00 93.31 82 ARG A O 1
ATOM 650 N N . LEU A 1 83 ? 4.081 -1.486 2.299 1.00 93.94 83 LEU A N 1
ATOM 651 C CA . LEU A 1 83 ? 3.291 -0.292 2.590 1.00 93.94 83 LEU A CA 1
ATOM 652 C C . LEU A 1 83 ? 3.392 0.093 4.065 1.00 93.94 83 LEU A C 1
ATOM 654 O O . LEU A 1 83 ? 3.208 -0.732 4.964 1.00 93.94 83 LEU A O 1
ATOM 658 N N . ILE A 1 84 ? 3.632 1.381 4.289 1.00 91.12 84 ILE A N 1
ATOM 659 C CA . ILE A 1 84 ? 3.738 2.008 5.599 1.00 91.12 84 ILE A CA 1
ATOM 660 C C . ILE A 1 84 ? 2.747 3.177 5.648 1.00 91.12 84 ILE A C 1
ATOM 662 O O . ILE A 1 84 ? 2.859 4.157 4.911 1.00 91.12 84 ILE A O 1
ATOM 666 N N . LEU A 1 85 ? 1.748 3.073 6.529 1.00 91.75 85 LEU A N 1
ATOM 667 C CA . LEU A 1 85 ? 0.814 4.173 6.786 1.00 91.75 85 LEU A CA 1
ATOM 668 C C . LEU A 1 85 ? 1.586 5.346 7.429 1.00 91.75 85 LEU A C 1
ATOM 670 O O . LEU A 1 85 ? 2.291 5.102 8.415 1.00 91.75 85 LEU A O 1
ATOM 674 N N . PRO A 1 86 ? 1.452 6.591 6.935 1.00 89.38 86 PRO A N 1
ATOM 675 C CA . PRO A 1 86 ? 2.058 7.753 7.576 1.00 89.38 86 PRO A CA 1
ATOM 676 C C . PRO A 1 86 ? 1.478 7.984 8.980 1.00 89.38 86 PRO A C 1
ATOM 678 O O . PRO A 1 86 ? 0.350 7.581 9.282 1.00 89.38 86 PRO A O 1
ATOM 681 N N . THR A 1 87 ? 2.244 8.639 9.856 1.00 85.38 87 THR A N 1
ATOM 682 C CA . THR A 1 87 ? 1.732 9.042 11.180 1.00 85.38 87 THR A CA 1
ATOM 683 C C . THR A 1 87 ? 0.651 10.121 11.041 1.00 85.38 87 THR A C 1
ATOM 685 O O . THR A 1 87 ? 0.523 10.760 9.995 1.00 85.38 87 THR A O 1
ATOM 688 N N . ARG A 1 88 ? -0.128 10.372 12.105 1.00 79.25 88 ARG A N 1
ATOM 689 C CA . ARG A 1 88 ? -1.119 11.465 12.092 1.00 79.25 88 ARG A CA 1
ATOM 690 C C . ARG A 1 88 ? -0.464 12.830 11.844 1.00 79.25 88 ARG A C 1
ATOM 692 O O . ARG A 1 88 ? -1.029 13.633 11.114 1.00 79.25 88 ARG A O 1
ATOM 699 N N . ASP A 1 89 ? 0.738 13.053 12.370 1.00 72.06 89 ASP A N 1
ATOM 700 C CA . ASP A 1 89 ? 1.498 14.301 12.196 1.00 72.06 89 ASP A CA 1
ATOM 701 C C . ASP A 1 89 ? 2.047 14.441 10.767 1.00 72.06 89 ASP A C 1
ATOM 703 O O . ASP A 1 89 ? 2.127 15.541 10.225 1.00 72.06 89 ASP A O 1
ATOM 707 N N . GLN A 1 90 ? 2.359 13.315 10.116 1.00 72.75 90 GLN A N 1
ATOM 708 C CA . GLN A 1 90 ? 2.712 13.268 8.695 1.00 72.75 90 GLN A CA 1
ATOM 709 C C . GLN A 1 90 ? 1.500 13.464 7.769 1.00 72.75 90 GLN A C 1
ATOM 711 O O . GLN A 1 90 ? 1.695 13.754 6.595 1.00 72.75 90 GLN A O 1
ATOM 716 N N . LYS A 1 91 ? 0.257 13.351 8.259 1.00 64.50 91 LYS A N 1
ATOM 717 C CA . LYS A 1 91 ? -0.988 13.400 7.459 1.00 64.50 91 LYS A CA 1
ATOM 718 C C . LYS A 1 91 ? -1.343 14.793 6.894 1.00 64.50 91 LYS A C 1
ATOM 720 O O . LYS A 1 91 ? -2.455 15.023 6.417 1.00 64.50 91 LYS A O 1
ATOM 725 N N . ILE A 1 92 ? -0.401 15.731 6.929 1.00 54.53 92 ILE A N 1
ATOM 726 C CA . ILE A 1 92 ? -0.429 16.956 6.125 1.00 54.53 92 ILE A CA 1
ATOM 727 C C . ILE A 1 92 ? -0.556 16.544 4.635 1.00 54.53 92 ILE A C 1
ATOM 729 O O . ILE A 1 92 ? -0.021 15.498 4.245 1.00 54.53 92 ILE A O 1
ATOM 733 N N . PRO A 1 93 ? -1.271 17.300 3.775 1.00 54.69 93 PRO A N 1
ATOM 734 C CA . PRO A 1 93 ? -1.273 17.029 2.338 1.00 54.69 93 PRO A CA 1
ATOM 735 C C . PRO A 1 93 ? 0.161 16.971 1.808 1.00 54.69 93 PRO A C 1
ATOM 737 O O . PRO A 1 93 ? 0.983 17.806 2.188 1.00 54.69 93 PRO A O 1
ATOM 740 N N . PHE A 1 94 ? 0.479 16.000 0.947 1.00 49.19 94 PHE A N 1
ATOM 741 C CA . PHE A 1 94 ? 1.853 15.827 0.468 1.00 49.19 94 PHE A CA 1
ATOM 742 C C . PHE A 1 94 ? 2.242 16.954 -0.504 1.00 49.19 94 PHE A C 1
ATOM 744 O O . PHE A 1 94 ? 2.085 16.849 -1.724 1.00 49.19 94 PHE A O 1
ATOM 751 N N . HIS A 1 95 ? 2.725 18.058 0.060 1.00 46.62 95 HIS A N 1
ATOM 752 C CA . HIS A 1 95 ? 3.321 19.166 -0.665 1.00 46.62 95 HIS A CA 1
ATOM 753 C C . HIS A 1 95 ? 4.769 18.819 -1.018 1.00 46.62 95 HIS A C 1
ATOM 755 O O . HIS A 1 95 ? 5.589 18.569 -0.137 1.00 46.62 95 HIS A O 1
ATOM 761 N N . HIS A 1 96 ? 5.109 18.896 -2.306 1.00 42.47 96 HIS A N 1
ATOM 762 C CA . HIS A 1 96 ? 6.500 18.963 -2.762 1.00 42.47 96 HIS A CA 1
ATOM 763 C C . HIS A 1 96 ? 7.081 20.347 -2.429 1.00 42.47 96 HIS A C 1
ATOM 765 O O . HIS A 1 96 ? 7.230 21.200 -3.298 1.00 42.47 96 HIS A O 1
ATOM 771 N N . SER A 1 97 ? 7.349 20.594 -1.148 1.00 33.25 97 SER A N 1
ATOM 772 C CA . SER A 1 97 ? 8.064 21.778 -0.672 1.00 33.25 97 SER A CA 1
ATOM 773 C C . SER A 1 97 ? 8.803 21.425 0.624 1.00 33.25 97 SER A C 1
ATOM 775 O O . SER A 1 97 ? 8.142 21.071 1.606 1.00 33.25 97 SER A O 1
ATOM 777 N N . PRO A 1 98 ? 10.149 21.462 0.655 1.00 37.31 98 PRO A N 1
ATOM 778 C CA . PRO A 1 98 ? 10.901 21.231 1.883 1.00 37.31 98 PRO A CA 1
ATOM 779 C C . PRO A 1 98 ? 10.616 22.368 2.875 1.00 37.31 98 PRO A C 1
ATOM 781 O O . PRO A 1 98 ? 10.308 23.490 2.472 1.00 37.31 98 PRO A O 1
ATOM 784 N N . ALA A 1 99 ? 10.660 22.063 4.173 1.00 35.00 99 ALA A N 1
ATOM 785 C CA . ALA A 1 99 ? 9.999 22.841 5.220 1.00 35.00 99 ALA A CA 1
ATOM 786 C C . ALA A 1 99 ? 10.280 24.357 5.155 1.00 35.00 99 ALA A C 1
ATOM 788 O O . ALA A 1 99 ? 11.333 24.834 5.579 1.00 35.00 99 ALA A O 1
ATOM 789 N N . SER A 1 100 ? 9.300 25.130 4.679 1.00 34.34 100 SER A N 1
ATOM 790 C CA . SER A 1 100 ? 9.247 26.572 4.910 1.00 34.34 100 SER A CA 1
ATOM 791 C C . SER A 1 100 ? 8.464 26.822 6.191 1.00 34.34 100 SER A C 1
ATOM 793 O O . SER A 1 100 ? 7.242 26.673 6.237 1.00 34.34 100 SER A O 1
ATOM 795 N N . ASN A 1 101 ? 9.170 27.219 7.244 1.00 36.00 101 ASN A N 1
ATOM 796 C CA . ASN A 1 101 ? 8.612 27.645 8.525 1.00 36.00 101 ASN A CA 1
ATOM 797 C C . ASN A 1 101 ? 7.999 29.062 8.447 1.00 36.00 101 ASN A C 1
ATOM 799 O O . ASN A 1 101 ? 8.268 29.910 9.292 1.00 36.00 101 ASN A O 1
ATOM 803 N N . ASN A 1 102 ? 7.166 29.298 7.427 1.00 32.94 102 ASN A N 1
ATOM 804 C CA . ASN A 1 102 ? 6.307 30.468 7.239 1.00 32.94 102 ASN A CA 1
ATOM 805 C C . ASN A 1 102 ? 5.010 30.022 6.544 1.00 32.94 102 ASN A C 1
ATOM 807 O O . ASN A 1 102 ? 4.976 29.811 5.332 1.00 32.94 102 ASN A O 1
ATOM 811 N N . ALA A 1 103 ? 3.938 29.854 7.320 1.00 38.25 103 ALA A N 1
ATOM 812 C CA . ALA A 1 103 ? 2.651 29.345 6.844 1.00 38.25 103 ALA A CA 1
ATOM 813 C C . ALA A 1 103 ? 1.795 30.439 6.168 1.00 38.25 103 ALA A C 1
ATOM 815 O O . ALA A 1 103 ? 0.692 30.746 6.621 1.00 38.25 103 ALA A O 1
ATOM 816 N N . THR A 1 104 ? 2.298 31.038 5.084 1.00 29.58 104 THR A N 1
ATOM 817 C CA . THR A 1 104 ? 1.606 32.105 4.339 1.00 29.58 104 THR A CA 1
ATOM 818 C C . THR A 1 104 ? 1.775 31.990 2.818 1.00 29.58 104 THR A C 1
ATOM 820 O O . THR A 1 104 ? 2.860 32.146 2.273 1.00 29.58 104 THR A O 1
ATOM 823 N N . ASN A 1 105 ? 0.640 31.827 2.129 1.00 31.70 105 ASN A N 1
ATOM 824 C CA . ASN A 1 105 ? 0.390 32.269 0.749 1.00 31.70 105 ASN A CA 1
ATOM 825 C C . ASN A 1 105 ? 1.303 31.743 -0.380 1.00 31.70 105 ASN A C 1
ATOM 827 O O . ASN A 1 105 ? 1.933 32.525 -1.086 1.00 31.70 105 ASN A O 1
ATOM 831 N N . LEU A 1 106 ? 1.239 30.436 -0.661 1.00 31.38 106 LEU A N 1
ATOM 832 C CA . LEU A 1 106 ? 1.607 29.860 -1.971 1.00 31.38 106 LEU A CA 1
ATOM 833 C C . LEU A 1 106 ? 0.593 28.783 -2.413 1.00 31.38 106 LEU A C 1
ATOM 835 O O . LEU A 1 106 ? 0.916 27.634 -2.705 1.00 31.38 106 LEU A O 1
ATOM 839 N N . ALA A 1 107 ? -0.687 29.167 -2.420 1.00 33.44 107 ALA A N 1
ATOM 840 C CA . ALA A 1 107 ? -1.810 28.321 -2.823 1.00 33.44 107 ALA A CA 1
ATOM 841 C C . ALA A 1 107 ? -2.016 28.333 -4.353 1.00 33.44 107 ALA A C 1
ATOM 843 O O . ALA A 1 107 ? -3.025 28.834 -4.849 1.00 33.44 107 ALA A O 1
ATOM 844 N N . SER A 1 108 ? -1.054 27.793 -5.107 1.00 33.31 108 SER A N 1
ATOM 845 C CA . SER A 1 108 ? -1.129 27.712 -6.574 1.00 33.31 108 SER A CA 1
ATOM 846 C C . SER A 1 108 ? -0.399 26.485 -7.149 1.00 33.31 108 SER A C 1
ATOM 848 O O . SER A 1 108 ? 0.816 26.355 -7.066 1.00 33.31 108 SER A O 1
ATOM 850 N N . ASN A 1 109 ? -1.166 25.599 -7.795 1.00 34.81 109 ASN A N 1
ATOM 851 C CA . ASN A 1 109 ? -0.720 24.548 -8.726 1.00 34.81 109 ASN A CA 1
ATOM 852 C C . ASN A 1 109 ? 0.276 23.466 -8.247 1.00 34.81 109 ASN A C 1
ATOM 854 O O . ASN A 1 109 ? 0.948 22.855 -9.076 1.00 34.81 109 ASN A O 1
ATOM 858 N N . HIS A 1 110 ? 0.271 23.095 -6.962 1.00 39.47 110 HIS A N 1
ATOM 859 C CA . HIS A 1 110 ? 0.623 21.719 -6.573 1.00 39.47 110 HIS A CA 1
ATOM 860 C C . HIS A 1 110 ? -0.630 20.932 -6.174 1.00 39.47 110 HIS A C 1
ATOM 862 O O . HIS A 1 110 ? -1.440 21.382 -5.367 1.00 39.47 110 HIS A O 1
ATOM 868 N N . ASN A 1 111 ? -0.795 19.743 -6.760 1.00 44.31 111 ASN A N 1
ATOM 869 C CA . ASN A 1 111 ? -1.962 18.890 -6.535 1.00 44.31 111 ASN A CA 1
ATOM 870 C C . ASN A 1 111 ? -1.865 18.212 -5.161 1.00 44.31 111 ASN A C 1
ATOM 872 O O . ASN A 1 111 ? -1.164 17.209 -5.014 1.00 44.31 111 ASN A O 1
ATOM 876 N N . ASN A 1 112 ? -2.580 18.769 -4.180 1.00 52.56 112 ASN A N 1
ATOM 877 C CA . ASN A 1 112 ? -2.647 18.311 -2.790 1.00 52.56 112 ASN A CA 1
ATOM 878 C C . ASN A 1 112 ? -3.242 16.893 -2.680 1.00 52.56 112 ASN A C 1
ATOM 880 O O . ASN A 1 112 ? -4.435 16.724 -2.428 1.00 52.56 112 ASN A O 1
ATOM 884 N N . ALA A 1 113 ? -2.410 15.867 -2.860 1.00 60.69 113 ALA A N 1
ATOM 885 C CA . ALA A 1 113 ? -2.814 14.476 -2.694 1.00 60.69 113 ALA A CA 1
ATOM 886 C C . ALA A 1 113 ? -3.148 14.197 -1.219 1.00 60.69 113 ALA A C 1
ATOM 888 O O . ALA A 1 113 ? -2.273 14.229 -0.352 1.00 60.69 113 ALA A O 1
ATOM 889 N N . THR A 1 114 ? -4.427 13.942 -0.940 1.00 75.69 114 THR A N 1
ATOM 890 C CA . THR A 1 114 ? -4.950 13.627 0.400 1.00 75.69 114 THR A CA 1
ATOM 891 C C . THR A 1 114 ? -4.848 12.143 0.749 1.00 75.69 114 THR A C 1
ATOM 893 O O . THR A 1 114 ? -4.726 11.810 1.925 1.00 75.69 114 THR A O 1
ATOM 896 N N . ASP A 1 115 ? -4.870 11.266 -0.259 1.00 87.81 115 ASP A N 1
ATOM 897 C CA . ASP A 1 115 ? -4.577 9.838 -0.128 1.00 87.81 115 ASP A CA 1
ATOM 898 C C . ASP A 1 115 ? -3.189 9.536 -0.701 1.00 87.81 115 ASP A C 1
ATOM 900 O O . ASP A 1 115 ? -2.949 9.628 -1.909 1.00 87.81 115 ASP A O 1
ATOM 904 N N . TRP A 1 116 ? -2.274 9.222 0.208 1.00 92.06 116 TRP A N 1
ATOM 905 C CA . TRP A 1 116 ? -0.892 8.843 -0.052 1.00 92.06 116 TRP A CA 1
ATOM 906 C C . TRP A 1 116 ? -0.386 7.989 1.115 1.00 92.06 116 TRP A C 1
ATOM 908 O O . TRP A 1 116 ? -0.890 8.110 2.240 1.00 92.06 116 TRP A O 1
ATOM 918 N N . VAL A 1 117 ? 0.599 7.130 0.848 1.00 93.56 117 VAL A N 1
ATOM 919 C CA . VAL A 1 117 ? 1.286 6.305 1.859 1.00 93.56 117 VAL A CA 1
ATOM 920 C C . VAL A 1 117 ? 2.772 6.172 1.536 1.00 93.56 117 VAL A C 1
ATOM 922 O O . VAL A 1 117 ? 3.193 6.479 0.422 1.00 93.56 117 VAL A O 1
ATOM 925 N N . TRP A 1 118 ? 3.572 5.703 2.491 1.00 93.81 118 TRP A N 1
ATOM 926 C CA . TRP A 1 118 ? 4.958 5.319 2.232 1.00 93.81 118 TRP A CA 1
ATOM 927 C C . TRP A 1 118 ? 5.027 3.903 1.645 1.00 93.81 118 TRP A C 1
ATOM 929 O O . TRP A 1 118 ? 4.257 3.019 2.029 1.00 93.81 118 TRP A O 1
ATOM 939 N N . LEU A 1 119 ? 5.990 3.684 0.756 1.00 94.12 119 LEU A N 1
ATOM 940 C CA . LEU A 1 119 ? 6.448 2.383 0.285 1.00 94.12 119 LEU A CA 1
ATOM 941 C C . LEU A 1 119 ? 7.927 2.249 0.659 1.00 94.12 119 LEU A C 1
ATOM 943 O O . LEU A 1 119 ? 8.754 3.030 0.198 1.00 94.12 119 LEU A O 1
ATOM 947 N N . GLU A 1 120 ? 8.265 1.258 1.474 1.00 92.62 120 GLU A N 1
ATOM 948 C CA . GLU A 1 120 ? 9.645 0.785 1.601 1.00 92.62 120 GLU A CA 1
ATOM 949 C C . GLU A 1 120 ? 9.954 -0.044 0.358 1.00 92.62 120 GLU A C 1
ATOM 951 O O . GLU A 1 120 ? 9.313 -1.069 0.110 1.00 92.62 120 GLU A O 1
ATOM 956 N N . LEU A 1 121 ? 10.850 0.455 -0.488 1.00 92.06 121 LEU A N 1
ATOM 957 C CA . LEU A 1 121 ? 11.044 -0.070 -1.833 1.00 92.06 121 LEU A CA 1
ATOM 958 C C . LEU A 1 121 ? 11.925 -1.323 -1.795 1.00 92.06 121 LEU A C 1
ATOM 960 O O . LEU A 1 121 ? 13.092 -1.244 -1.432 1.00 92.06 121 LEU A O 1
ATOM 964 N N . HIS A 1 122 ? 11.380 -2.490 -2.143 1.00 90.50 122 HIS A N 1
ATOM 965 C CA . HIS A 1 122 ? 12.116 -3.764 -2.094 1.00 90.50 122 HIS A CA 1
ATOM 966 C C . HIS A 1 122 ? 12.640 -4.170 -3.483 1.00 90.50 122 HIS A C 1
ATOM 968 O O . HIS A 1 122 ? 13.712 -4.761 -3.582 1.00 90.50 122 HIS A O 1
ATOM 974 N N . HIS A 1 123 ? 11.933 -3.793 -4.555 1.00 91.00 123 HIS A N 1
ATOM 975 C CA . HIS A 1 123 ? 12.403 -3.897 -5.940 1.00 91.00 123 HIS A CA 1
ATOM 976 C C . HIS A 1 123 ? 12.075 -2.627 -6.722 1.00 91.00 123 HIS A C 1
ATOM 978 O O . HIS A 1 123 ? 11.015 -2.028 -6.516 1.00 91.00 123 HIS A O 1
ATOM 984 N N . ALA A 1 124 ? 12.979 -2.268 -7.632 1.00 93.56 124 ALA A N 1
ATOM 985 C CA . ALA A 1 124 ? 12.846 -1.162 -8.570 1.00 93.56 124 ALA A CA 1
ATOM 986 C C . ALA A 1 124 ? 13.420 -1.562 -9.951 1.00 93.56 124 ALA A C 1
ATOM 988 O O . ALA A 1 124 ? 14.313 -2.418 -10.008 1.00 93.56 124 ALA A O 1
ATOM 989 N N . PRO A 1 125 ? 12.989 -0.928 -11.062 1.00 94.00 125 PRO A N 1
ATOM 990 C CA . PRO A 1 125 ? 13.650 -1.061 -12.361 1.00 94.00 125 PRO A CA 1
ATOM 991 C C . PRO A 1 125 ? 15.134 -0.647 -12.301 1.00 94.00 125 PRO A C 1
ATOM 993 O O . PRO A 1 125 ? 15.508 0.135 -11.423 1.00 94.00 125 PRO A O 1
ATOM 996 N N . PRO A 1 126 ? 15.981 -1.068 -13.264 1.00 91.62 126 PRO A N 1
ATOM 997 C CA . PRO A 1 126 ? 17.424 -0.795 -13.255 1.00 91.62 126 PRO A CA 1
ATOM 998 C C . PRO A 1 126 ? 17.821 0.673 -13.026 1.00 91.62 126 PRO A C 1
ATOM 1000 O O . PRO A 1 126 ? 18.786 0.938 -12.321 1.00 91.62 126 PRO A O 1
ATOM 1003 N N . ALA A 1 127 ? 17.048 1.630 -13.551 1.00 93.12 127 ALA A N 1
ATOM 1004 C CA . ALA A 1 127 ? 17.296 3.068 -13.396 1.00 93.12 127 ALA A CA 1
ATOM 1005 C C . ALA A 1 127 ? 17.015 3.636 -11.983 1.00 93.12 127 ALA A C 1
ATOM 1007 O O . ALA A 1 127 ? 17.220 4.826 -11.758 1.00 93.12 127 ALA A O 1
ATOM 1008 N N . TYR A 1 128 ? 16.518 2.818 -11.048 1.00 93.19 128 TYR A N 1
ATOM 1009 C CA . TYR A 1 128 ? 16.094 3.238 -9.707 1.00 93.19 128 TYR A CA 1
ATOM 1010 C C . TYR A 1 128 ? 16.594 2.305 -8.588 1.00 93.19 128 TYR A C 1
ATOM 1012 O O . TYR A 1 128 ? 16.090 2.384 -7.468 1.00 93.19 128 TYR A O 1
ATOM 1020 N N . GLN A 1 129 ? 17.570 1.427 -8.851 1.00 90.12 129 GLN A N 1
ATOM 1021 C CA . GLN A 1 129 ? 18.037 0.440 -7.862 1.00 90.12 129 GLN A CA 1
ATOM 1022 C C . GLN A 1 129 ? 18.627 1.072 -6.590 1.00 90.12 129 GLN A C 1
ATOM 1024 O O . GLN A 1 129 ? 18.422 0.528 -5.508 1.00 90.12 129 GLN A O 1
ATOM 1029 N N . ASP A 1 130 ? 19.233 2.260 -6.683 1.00 88.69 130 ASP A N 1
ATOM 1030 C CA . ASP A 1 130 ? 19.757 3.018 -5.531 1.00 88.69 130 ASP A CA 1
ATOM 1031 C C . ASP A 1 130 ? 18.680 3.385 -4.486 1.00 88.69 130 ASP A C 1
ATOM 1033 O O . ASP A 1 130 ? 18.993 3.727 -3.344 1.00 88.69 130 ASP A O 1
ATOM 1037 N N . TRP A 1 131 ? 17.397 3.316 -4.859 1.00 87.88 131 TRP A N 1
ATOM 1038 C CA . TRP A 1 131 ? 16.259 3.574 -3.973 1.00 87.88 131 TRP A CA 1
ATOM 1039 C C . TRP A 1 131 ? 15.786 2.331 -3.204 1.00 87.88 131 TRP A C 1
ATOM 1041 O O . TRP A 1 131 ? 14.901 2.446 -2.356 1.00 87.88 131 TRP A O 1
ATOM 1051 N N . ILE A 1 132 ? 16.350 1.147 -3.463 1.00 89.44 132 ILE A N 1
ATOM 1052 C CA . ILE A 1 132 ? 15.982 -0.084 -2.752 1.00 89.44 132 ILE A CA 1
ATOM 1053 C C . ILE A 1 132 ? 16.418 0.009 -1.278 1.00 89.44 132 ILE A C 1
ATOM 1055 O O . ILE A 1 132 ? 17.533 0.412 -0.950 1.00 89.44 132 ILE A O 1
ATOM 1059 N N . GLY A 1 133 ? 15.504 -0.341 -0.373 1.00 83.00 133 G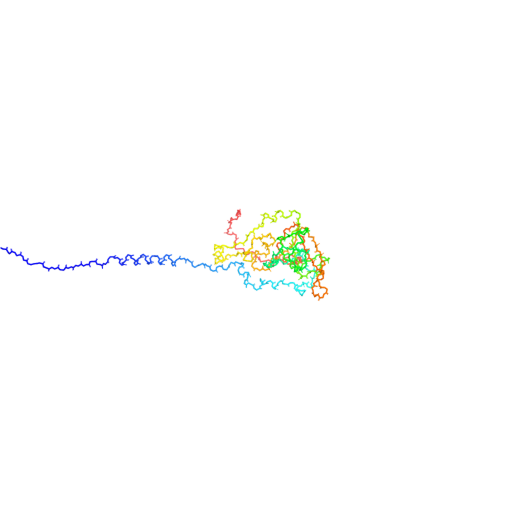LY A N 1
ATOM 1060 C CA . GLY A 1 133 ? 15.618 -0.139 1.073 1.00 83.00 133 GLY A CA 1
ATOM 1061 C C . GLY A 1 133 ? 15.212 1.262 1.557 1.00 83.00 133 GLY A C 1
ATOM 1062 O O . GLY A 1 133 ? 15.172 1.485 2.766 1.00 83.00 133 GLY A O 1
ATOM 1063 N N . GLN A 1 134 ? 14.891 2.205 0.662 1.00 84.94 134 GLN A N 1
ATOM 1064 C CA . GLN A 1 134 ? 14.447 3.554 1.038 1.00 84.94 134 GLN A CA 1
ATOM 1065 C C . GLN A 1 134 ? 12.916 3.659 1.154 1.00 84.94 134 GLN A C 1
ATOM 1067 O O . GLN A 1 134 ? 12.169 2.898 0.536 1.00 84.94 134 GLN A O 1
ATOM 1072 N N . LEU A 1 135 ? 12.444 4.644 1.928 1.00 88.00 135 LEU A N 1
ATOM 1073 C CA . LEU A 1 135 ? 11.027 5.012 2.003 1.00 88.00 135 LEU A CA 1
ATOM 1074 C C . LEU A 1 135 ? 10.692 6.046 0.922 1.00 88.00 135 LEU A C 1
ATOM 1076 O O . LEU A 1 135 ? 11.130 7.193 1.006 1.00 88.00 135 LEU A O 1
ATOM 1080 N N . VAL A 1 136 ? 9.866 5.664 -0.052 1.00 90.75 136 VAL A N 1
ATOM 1081 C CA . VAL A 1 136 ? 9.350 6.566 -1.094 1.00 90.75 136 VAL A CA 1
ATOM 1082 C C . VAL A 1 136 ? 7.838 6.761 -0.925 1.00 90.75 136 VAL A C 1
ATOM 1084 O O . VAL A 1 136 ? 7.115 5.782 -0.732 1.00 90.75 136 VAL A O 1
ATOM 1087 N N . PRO A 1 137 ? 7.303 7.993 -0.962 1.00 91.88 137 PRO A N 1
ATOM 1088 C CA . PRO A 1 137 ? 5.865 8.212 -0.927 1.00 91.88 137 PRO A CA 1
ATOM 1089 C C . PRO A 1 137 ? 5.232 7.809 -2.266 1.00 91.88 137 PRO A C 1
ATOM 1091 O O . PRO A 1 137 ? 5.748 8.127 -3.344 1.00 91.88 137 PRO A O 1
ATOM 1094 N N . ILE A 1 138 ? 4.085 7.134 -2.191 1.00 93.06 138 ILE A N 1
ATOM 1095 C CA . ILE A 1 138 ? 3.265 6.751 -3.344 1.00 93.06 138 ILE A CA 1
ATOM 1096 C C . ILE A 1 138 ? 1.904 7.446 -3.271 1.00 93.06 138 ILE A C 1
ATOM 1098 O O . ILE A 1 138 ? 1.295 7.542 -2.199 1.00 93.06 138 ILE A O 1
ATOM 1102 N N . ARG A 1 139 ? 1.430 7.958 -4.410 1.00 90.88 139 ARG A N 1
ATOM 1103 C CA . ARG A 1 139 ? 0.175 8.723 -4.510 1.00 90.88 139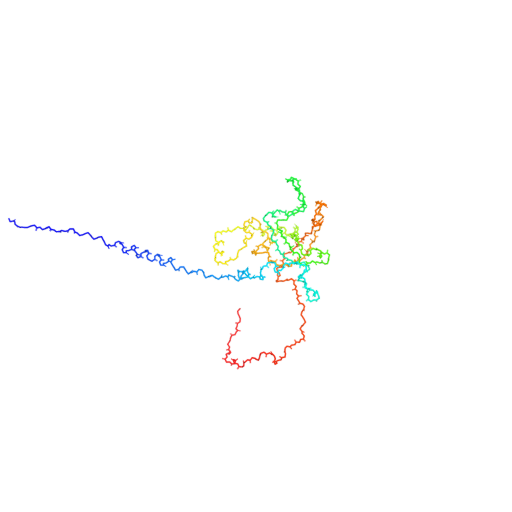 ARG A CA 1
ATOM 1104 C C . ARG A 1 139 ? -0.465 8.594 -5.891 1.00 90.88 139 ARG A C 1
ATOM 1106 O O . ARG A 1 139 ? 0.194 8.242 -6.863 1.00 90.88 139 ARG A O 1
ATOM 1113 N N . TRP A 1 140 ? -1.749 8.909 -5.986 1.00 90.56 140 TRP A N 1
ATOM 1114 C CA . TRP A 1 140 ? -2.508 8.809 -7.235 1.00 90.56 140 TRP A CA 1
ATOM 1115 C C . TRP A 1 140 ? -2.053 9.792 -8.324 1.00 90.56 140 TRP A C 1
ATOM 1117 O O . TRP A 1 140 ? -1.681 10.936 -8.038 1.00 90.56 140 TRP A O 1
ATOM 1127 N N . THR A 1 141 ? -2.159 9.372 -9.588 1.00 86.75 141 THR A N 1
ATOM 1128 C CA . THR A 1 141 ? -2.132 10.277 -10.747 1.00 86.75 141 THR A CA 1
ATOM 1129 C C . THR A 1 141 ? -3.348 11.215 -10.714 1.00 86.75 141 THR A C 1
ATOM 1131 O O . THR A 1 141 ? -4.486 10.807 -10.478 1.00 86.75 141 THR A O 1
ATOM 1134 N N . SER A 1 142 ? -3.106 12.519 -10.883 1.00 74.06 142 SER A N 1
ATOM 1135 C CA . SER A 1 142 ? -4.005 13.557 -10.351 1.00 74.06 142 SER A CA 1
ATOM 1136 C C . SER A 1 142 ? -5.188 13.969 -11.234 1.00 74.06 142 SER A C 1
ATOM 1138 O O . SER A 1 142 ? -6.038 14.720 -10.761 1.00 74.06 142 SER A O 1
ATOM 1140 N N . SER A 1 143 ? -5.256 13.533 -12.494 1.00 66.19 143 SER A N 1
ATOM 1141 C CA . SER A 1 143 ? -6.340 13.897 -13.419 1.00 66.19 143 SER A CA 1
ATOM 1142 C C . SER A 1 143 ? -7.601 13.059 -13.189 1.00 66.19 143 SER A C 1
ATOM 1144 O O . SER A 1 143 ? -8.632 13.583 -12.778 1.00 66.19 143 SER A O 1
ATOM 1146 N N . GLU A 1 144 ? -7.520 11.751 -13.428 1.00 63.91 144 GLU A N 1
ATOM 1147 C CA . GLU A 1 144 ? -8.702 10.882 -13.509 1.00 63.91 144 GLU A CA 1
ATOM 1148 C C . GLU A 1 144 ? -9.069 10.219 -12.178 1.00 63.91 144 GLU A C 1
ATOM 1150 O O . GLU A 1 144 ? -10.249 10.058 -11.863 1.00 63.91 144 GLU A O 1
ATOM 1155 N N . LYS A 1 145 ? -8.078 9.829 -11.363 1.00 77.12 145 LYS A N 1
ATOM 1156 C CA . LYS A 1 145 ? -8.352 9.071 -10.130 1.00 77.12 145 LYS A CA 1
ATOM 1157 C C . LYS A 1 145 ? -8.897 9.931 -8.997 1.00 77.12 145 LYS A C 1
ATOM 1159 O O . LYS A 1 145 ? -9.626 9.408 -8.161 1.00 77.12 145 LYS A O 1
ATOM 1164 N N . THR A 1 146 ? -8.635 11.237 -8.998 1.00 77.06 146 THR A N 1
ATOM 1165 C CA . THR A 1 146 ? -9.051 12.177 -7.941 1.00 77.06 146 THR A CA 1
ATOM 1166 C C . THR A 1 146 ? -10.554 12.131 -7.646 1.00 77.06 146 THR A C 1
ATOM 1168 O O . THR A 1 146 ? -10.942 12.175 -6.479 1.00 77.06 146 THR A O 1
ATOM 1171 N N . ALA A 1 147 ? -11.406 11.972 -8.665 1.00 84.12 147 ALA A N 1
ATOM 1172 C CA . ALA A 1 147 ? -12.855 11.860 -8.484 1.00 84.12 147 ALA A CA 1
ATOM 1173 C C . ALA A 1 147 ? -13.264 10.546 -7.787 1.00 84.12 147 ALA A C 1
ATOM 1175 O O . ALA A 1 147 ? -14.021 10.574 -6.818 1.00 84.12 147 ALA A O 1
ATOM 1176 N N . TRP A 1 148 ? -12.716 9.408 -8.230 1.00 88.25 148 TRP A N 1
ATOM 1177 C CA . TRP A 1 148 ? -12.966 8.099 -7.614 1.00 88.25 148 TRP A CA 1
ATOM 1178 C C . TRP A 1 148 ? -12.403 8.018 -6.189 1.00 88.25 148 TRP A C 1
ATOM 1180 O O . TRP A 1 148 ? -13.125 7.636 -5.275 1.00 88.25 148 TRP A O 1
ATOM 1190 N N . VAL A 1 149 ? -11.157 8.455 -5.971 1.00 89.25 149 VAL A N 1
ATOM 1191 C CA . VAL A 1 149 ? -10.533 8.516 -4.637 1.00 89.25 149 VAL A CA 1
ATOM 1192 C C . VAL A 1 149 ? -11.400 9.339 -3.685 1.00 89.25 149 VAL A C 1
ATOM 1194 O O . VAL A 1 149 ? -11.623 8.925 -2.550 1.00 89.25 149 VAL A O 1
ATOM 1197 N N . SER A 1 150 ? -11.939 10.470 -4.147 1.00 87.94 150 SER A N 1
ATOM 1198 C CA . SER A 1 150 ? -12.798 11.333 -3.330 1.00 87.94 150 SER A CA 1
ATOM 1199 C C . SER A 1 150 ? -14.141 10.690 -2.974 1.00 87.94 150 SER A C 1
ATOM 1201 O O . SER A 1 150 ? -14.608 10.898 -1.858 1.00 87.94 150 SER A O 1
ATOM 1203 N N . SER A 1 151 ? -14.758 9.898 -3.862 1.00 90.06 151 SER A N 1
ATOM 1204 C CA . SER A 1 151 ? -16.045 9.243 -3.565 1.00 90.06 151 SER A CA 1
ATOM 1205 C C . SER A 1 151 ? -15.922 8.044 -2.619 1.00 90.06 151 SER A C 1
ATOM 1207 O O . SER A 1 151 ? -16.871 7.741 -1.895 1.00 90.06 151 SER A O 1
ATOM 1209 N N . VAL A 1 152 ? -14.755 7.390 -2.571 1.00 90.62 152 VAL A N 1
ATOM 1210 C CA . VAL A 1 152 ? -14.480 6.265 -1.654 1.00 90.62 152 VAL A CA 1
ATOM 1211 C C . VAL A 1 152 ? -13.688 6.662 -0.399 1.00 90.62 152 VAL A C 1
ATOM 1213 O O . VAL A 1 152 ? -13.481 5.823 0.473 1.00 90.62 152 VAL A O 1
ATOM 1216 N N . THR A 1 153 ? -13.259 7.923 -0.276 1.00 91.06 153 THR A N 1
ATOM 1217 C CA . THR A 1 153 ? -12.601 8.435 0.939 1.00 91.06 153 THR A CA 1
ATOM 1218 C C . THR A 1 153 ? -13.632 8.630 2.046 1.00 91.06 153 THR A C 1
ATOM 1220 O O . THR A 1 153 ? -14.578 9.396 1.879 1.00 91.06 153 THR A O 1
ATOM 1223 N N . GLN A 1 154 ? -13.435 7.977 3.192 1.00 91.50 154 GLN A N 1
ATOM 1224 C CA . GLN A 1 154 ? -14.388 7.988 4.311 1.00 91.50 154 GLN A CA 1
ATOM 1225 C C . GLN A 1 154 ? -13.694 8.296 5.649 1.00 91.50 154 GLN A C 1
ATOM 1227 O O . GLN A 1 154 ? -12.491 8.051 5.777 1.00 91.50 154 GLN A O 1
ATOM 1232 N N . PRO A 1 155 ? -14.410 8.828 6.656 1.00 93.31 155 PRO A N 1
ATOM 1233 C CA . PRO A 1 155 ? -13.913 8.883 8.024 1.00 93.31 155 PRO A CA 1
ATOM 123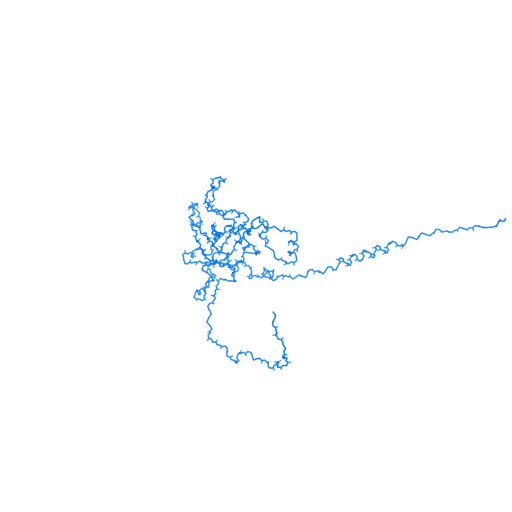4 C C . PRO A 1 155 ? -13.890 7.482 8.652 1.00 93.31 155 PRO A C 1
ATOM 1236 O O . PRO A 1 155 ? -14.787 6.672 8.423 1.00 93.31 155 PRO A O 1
ATOM 1239 N N . VAL A 1 156 ? -12.897 7.210 9.498 1.00 92.81 156 VAL A N 1
ATOM 1240 C CA . VAL A 1 156 ? -12.812 5.989 10.311 1.00 92.81 156 VAL A CA 1
ATOM 1241 C C . VAL A 1 156 ? -12.767 6.386 11.784 1.00 92.81 156 VAL A C 1
ATOM 1243 O O . VAL A 1 156 ? -11.771 6.909 12.286 1.00 92.81 156 VAL A O 1
ATOM 1246 N N . GLN A 1 157 ? -13.886 6.155 12.468 1.00 95.00 157 GLN A N 1
ATOM 1247 C CA . GLN A 1 157 ? -14.121 6.491 13.872 1.00 95.00 157 GLN A CA 1
ATOM 1248 C C . GLN A 1 157 ? -14.785 5.282 14.547 1.00 95.00 157 GLN A C 1
ATOM 1250 O O . GLN A 1 157 ? -15.804 4.791 14.061 1.00 95.00 157 GLN A O 1
ATOM 1255 N N . PHE A 1 158 ? -14.187 4.757 15.617 1.00 95.25 158 PHE A N 1
ATOM 1256 C CA . PHE A 1 158 ? -14.692 3.568 16.315 1.00 95.25 158 PHE A CA 1
ATOM 1257 C C . PHE A 1 158 ? -15.819 3.942 17.286 1.00 95.25 158 PHE A C 1
ATOM 1259 O O . PHE A 1 158 ? -15.779 4.992 17.927 1.00 95.25 158 PHE A O 1
ATOM 1266 N N . THR A 1 159 ? -16.806 3.058 17.420 1.00 96.38 159 THR A N 1
ATOM 1267 C CA . THR A 1 159 ? -17.916 3.181 18.378 1.00 96.38 159 THR A CA 1
ATOM 1268 C C . THR A 1 159 ? -17.765 2.164 19.509 1.00 96.38 159 THR A C 1
ATOM 1270 O O . THR A 1 159 ? -16.928 1.265 19.430 1.00 96.38 159 THR A O 1
ATOM 1273 N N . GLU A 1 160 ? -18.606 2.249 20.545 1.00 96.75 160 GLU A N 1
ATOM 1274 C CA . GLU A 1 160 ? -18.611 1.259 21.633 1.00 96.75 160 GLU A CA 1
ATOM 1275 C C . GLU A 1 160 ? -18.793 -0.171 21.100 1.00 96.75 160 GLU A C 1
ATOM 1277 O O . GLU A 1 160 ? -18.021 -1.060 21.439 1.00 96.75 160 GLU A O 1
ATOM 1282 N N . ALA A 1 161 ? -19.702 -0.373 20.138 1.00 96.12 161 ALA A N 1
ATOM 1283 C CA . ALA A 1 161 ? -19.890 -1.661 19.468 1.00 96.12 161 ALA A CA 1
ATOM 1284 C C . ALA A 1 161 ? -18.637 -2.139 18.699 1.00 96.12 161 ALA A C 1
ATOM 1286 O O . ALA A 1 161 ? -18.413 -3.343 18.559 1.00 96.12 161 ALA A O 1
ATOM 1287 N N . THR A 1 162 ? -17.784 -1.222 18.217 1.00 93.75 162 THR A N 1
ATOM 1288 C CA . THR A 1 162 ? -16.471 -1.582 17.656 1.00 93.75 162 THR A CA 1
ATOM 1289 C C . THR A 1 162 ? -15.540 -2.110 18.748 1.00 93.75 162 THR A C 1
ATOM 1291 O O . THR A 1 162 ? -14.910 -3.150 18.556 1.00 93.75 162 THR A O 1
ATOM 1294 N N . PHE A 1 163 ? -15.485 -1.451 19.909 1.00 92.56 163 PHE A N 1
ATOM 1295 C CA . PHE A 1 163 ? -14.664 -1.897 21.038 1.00 92.56 163 PHE A CA 1
ATOM 1296 C C . PHE A 1 163 ? -15.175 -3.214 21.645 1.00 92.56 163 PHE A C 1
ATOM 1298 O O . PHE A 1 163 ? -14.371 -4.121 21.864 1.00 92.56 163 PHE A O 1
ATOM 1305 N N . GLU A 1 164 ? -16.488 -3.390 21.822 1.00 94.31 164 GLU A N 1
ATOM 1306 C CA . GLU A 1 164 ? -17.100 -4.666 22.227 1.00 94.31 164 GLU A CA 1
ATOM 1307 C C . GLU A 1 164 ? -16.730 -5.802 21.259 1.00 94.31 164 GLU A C 1
ATOM 1309 O O . GLU A 1 164 ? -16.308 -6.878 21.688 1.00 94.31 164 GLU A O 1
ATOM 1314 N N . SER A 1 165 ? -16.810 -5.547 19.948 1.00 91.44 165 SER A N 1
ATOM 1315 C CA . SER A 1 165 ? -16.400 -6.495 18.906 1.00 91.44 165 SER A CA 1
ATOM 1316 C C . SER A 1 165 ? -14.909 -6.862 19.007 1.00 91.44 165 SER A C 1
ATOM 1318 O O . SER A 1 165 ? -14.550 -8.032 18.847 1.00 91.44 165 SER A O 1
ATOM 1320 N N . GLN A 1 166 ? -14.033 -5.911 19.355 1.00 89.25 166 GLN A N 1
ATOM 1321 C CA . GLN A 1 166 ? -12.616 -6.196 19.618 1.00 89.25 166 GLN A CA 1
ATOM 1322 C C . GLN A 1 166 ? -12.400 -7.073 20.861 1.00 89.25 166 GLN A C 1
ATOM 1324 O O . GLN A 1 166 ? -11.556 -7.972 20.818 1.00 89.25 166 GLN A O 1
ATOM 1329 N N . GLN A 1 167 ? -13.166 -6.875 21.943 1.00 87.50 167 GLN A N 1
ATOM 1330 C CA . GLN A 1 167 ? -13.100 -7.756 23.123 1.00 87.50 167 GLN A CA 1
ATOM 1331 C C . GLN A 1 167 ? -13.585 -9.181 22.806 1.00 87.50 167 GLN A C 1
ATOM 1333 O O . GLN A 1 167 ? -13.091 -10.147 23.384 1.00 87.50 167 GLN A O 1
ATOM 1338 N N . GLN A 1 168 ? -14.491 -9.327 21.834 1.00 87.75 168 GLN A N 1
ATOM 1339 C CA . GLN A 1 168 ? -14.942 -10.615 21.289 1.00 87.75 168 GLN A CA 1
ATOM 1340 C C . GLN A 1 168 ? -13.940 -11.253 20.296 1.00 87.75 168 GLN A C 1
ATOM 1342 O O . GLN A 1 168 ? -14.233 -12.286 19.700 1.00 87.75 168 GLN A O 1
ATOM 1347 N N . GLY A 1 169 ? -12.746 -10.671 20.115 1.00 83.56 169 GLY A N 1
ATOM 1348 C CA . GLY A 1 169 ? -11.659 -11.239 19.306 1.00 83.56 169 GLY A CA 1
ATOM 1349 C C . GLY A 1 169 ? -11.642 -10.826 17.828 1.00 83.56 169 GLY A C 1
ATOM 1350 O O . GLY A 1 169 ? -10.765 -11.287 17.083 1.00 83.56 169 GLY A O 1
ATOM 1351 N N . ALA A 1 170 ? -12.559 -9.950 17.401 1.00 85.38 170 ALA A N 1
ATOM 1352 C CA . ALA A 1 170 ? -12.558 -9.385 16.055 1.00 85.38 170 ALA A CA 1
ATOM 1353 C C . ALA A 1 170 ? -11.397 -8.395 15.862 1.00 85.38 170 ALA A C 1
ATOM 1355 O O . ALA A 1 170 ? -11.023 -7.647 16.768 1.00 85.38 170 ALA A O 1
ATOM 1356 N N . ILE A 1 171 ? -10.834 -8.362 14.654 1.00 84.19 171 ILE A N 1
ATOM 1357 C CA . ILE A 1 171 ? -9.760 -7.431 14.295 1.00 84.19 171 ILE A CA 1
ATOM 1358 C C . ILE A 1 171 ? -10.344 -6.268 13.503 1.00 84.19 171 ILE A C 1
ATOM 1360 O O . ILE A 1 171 ? -11.013 -6.459 12.493 1.00 84.19 171 ILE A O 1
ATOM 1364 N N . HIS A 1 172 ? -10.037 -5.064 13.973 1.00 89.75 172 HIS A N 1
ATOM 1365 C CA . HIS A 1 172 ? -10.454 -3.791 13.396 1.00 89.75 172 HIS A CA 1
ATOM 1366 C C . HIS A 1 172 ? -9.210 -2.929 13.122 1.00 89.75 172 HIS A C 1
ATOM 1368 O O . HIS A 1 172 ? -8.202 -3.094 13.820 1.00 89.75 172 HIS A O 1
ATOM 1374 N N . PRO A 1 173 ? -9.241 -2.004 12.145 1.00 91.81 173 PRO A N 1
ATOM 1375 C CA . PRO A 1 173 ? -8.074 -1.225 11.725 1.00 91.81 173 PRO A CA 1
ATOM 1376 C C . PRO A 1 173 ? -7.757 -0.085 12.711 1.00 91.81 173 PRO A C 1
ATOM 1378 O O . PRO A 1 173 ? -7.940 1.096 12.422 1.00 91.81 173 PRO A O 1
ATOM 1381 N N . THR A 1 174 ? -7.279 -0.433 13.910 1.00 91.25 174 THR A N 1
ATOM 1382 C CA . THR A 1 174 ? -7.046 0.495 15.039 1.00 91.25 174 THR A CA 1
ATOM 1383 C C . THR A 1 174 ? -6.185 1.706 14.692 1.00 91.25 174 THR A C 1
ATOM 1385 O O . THR A 1 174 ? -6.382 2.780 15.251 1.00 91.25 174 THR A O 1
ATOM 1388 N N . ARG A 1 175 ? -5.252 1.552 13.748 1.00 91.69 175 ARG A N 1
ATOM 1389 C CA . ARG A 1 175 ? -4.345 2.609 13.272 1.00 91.69 175 ARG A CA 1
ATOM 1390 C C . ARG A 1 175 ? -5.058 3.704 12.474 1.00 91.69 175 ARG A C 1
ATOM 1392 O O . ARG A 1 175 ? -4.573 4.833 12.439 1.00 91.69 175 ARG A O 1
ATOM 1399 N N . LEU A 1 176 ? -6.197 3.365 11.866 1.00 93.06 176 LEU A N 1
ATOM 1400 C CA . LEU A 1 176 ? -7.073 4.271 11.123 1.00 93.06 176 LEU A CA 1
ATOM 1401 C C . LEU A 1 176 ? -8.188 4.866 11.994 1.00 93.06 176 LEU A C 1
ATOM 1403 O O . LEU A 1 176 ? -8.827 5.821 11.573 1.00 93.06 176 LEU A O 1
ATOM 1407 N N . ASN A 1 177 ? -8.409 4.372 13.217 1.00 93.75 177 ASN A N 1
ATOM 1408 C CA . ASN A 1 177 ? -9.335 5.012 14.153 1.00 93.75 177 ASN A CA 1
ATOM 1409 C C . ASN A 1 177 ? -8.908 6.470 14.419 1.00 93.75 177 ASN A C 1
ATOM 1411 O O . ASN A 1 177 ? -7.718 6.749 14.608 1.00 93.75 177 ASN A O 1
ATOM 1415 N N . GLY A 1 178 ? -9.856 7.407 14.444 1.00 90.50 178 GLY A N 1
ATOM 1416 C CA . GLY A 1 178 ? -9.575 8.837 14.571 1.00 90.50 178 GLY A CA 1
ATOM 1417 C C . GLY A 1 178 ? -9.047 9.496 13.294 1.00 90.50 178 GLY A C 1
ATOM 1418 O O . GLY A 1 178 ? -8.312 10.476 13.398 1.00 90.50 178 GLY A O 1
ATOM 1419 N N . TRP A 1 179 ? -9.335 8.950 12.107 1.00 89.75 179 TRP A N 1
ATOM 1420 C CA . TRP A 1 179 ? -8.963 9.559 10.823 1.00 89.75 179 TRP A CA 1
ATOM 1421 C C . TRP A 1 179 ? -10.209 10.061 10.087 1.00 89.75 179 TRP A C 1
ATOM 1423 O O . TRP A 1 179 ? -10.945 9.271 9.509 1.00 89.75 179 TRP A O 1
ATOM 1433 N N . ASP A 1 180 ? -10.398 11.378 9.991 1.00 89.19 180 ASP A N 1
ATOM 1434 C CA . ASP A 1 180 ? -11.603 11.982 9.369 1.00 89.19 180 ASP A CA 1
ATOM 1435 C C . ASP A 1 180 ? -11.678 11.827 7.840 1.00 89.19 180 ASP A C 1
ATOM 1437 O O . ASP A 1 180 ? -12.694 12.111 7.211 1.00 89.19 180 ASP A O 1
ATOM 1441 N N . LYS A 1 181 ? -10.570 11.387 7.242 1.00 88.56 181 LYS A N 1
ATOM 1442 C CA . LYS A 1 181 ? -10.421 11.009 5.836 1.00 88.56 181 LYS A CA 1
ATOM 1443 C C . LYS A 1 181 ? -9.429 9.856 5.762 1.00 88.56 181 LYS A C 1
ATOM 1445 O O . LYS A 1 181 ? -8.313 9.996 6.270 1.00 88.56 181 LYS A O 1
ATOM 1450 N N . VAL A 1 182 ? -9.836 8.758 5.145 1.00 91.88 182 VAL A N 1
ATOM 1451 C CA . VAL A 1 182 ? -9.016 7.599 4.793 1.00 91.88 182 VAL A CA 1
ATOM 1452 C C . VAL A 1 182 ? -9.336 7.277 3.340 1.00 91.88 182 VAL A C 1
ATOM 1454 O O . VAL A 1 182 ? -10.468 6.901 3.035 1.00 91.88 182 VAL A O 1
ATOM 1457 N N . GLY A 1 183 ? -8.371 7.474 2.443 1.00 92.69 183 GLY A N 1
ATOM 1458 C CA . GLY A 1 183 ? -8.499 7.042 1.049 1.00 92.69 183 GLY A CA 1
ATOM 1459 C C . GLY A 1 183 ? -8.075 5.579 0.849 1.00 92.69 183 GLY A C 1
ATOM 1460 O O . GLY A 1 183 ? -7.671 4.917 1.809 1.00 92.69 183 GLY A O 1
ATOM 1461 N N . PRO A 1 184 ? -8.165 5.034 -0.377 1.00 94.12 184 PRO A N 1
ATOM 1462 C CA . PRO A 1 184 ? -7.852 3.630 -0.643 1.00 94.12 184 PRO A CA 1
ATOM 1463 C C . PRO A 1 184 ? -6.435 3.193 -0.254 1.00 94.12 184 PRO A C 1
ATOM 1465 O O . PRO A 1 184 ? -6.283 2.101 0.294 1.00 94.12 184 PRO A O 1
ATOM 1468 N N . LEU A 1 185 ? -5.403 4.011 -0.488 1.00 94.50 185 LEU A N 1
ATOM 1469 C CA . LEU A 1 185 ? -4.019 3.649 -0.153 1.00 94.50 185 LEU A CA 1
ATOM 1470 C C . LEU A 1 185 ? -3.814 3.620 1.363 1.00 94.50 185 LEU A C 1
ATOM 1472 O O . LEU A 1 185 ? -3.248 2.661 1.893 1.00 94.50 185 LEU A O 1
ATOM 1476 N N . GLN A 1 186 ? -4.337 4.626 2.067 1.00 94.25 186 GLN A N 1
ATOM 1477 C CA . GLN A 1 186 ? -4.345 4.666 3.531 1.00 94.25 186 GLN A CA 1
ATOM 1478 C C . GLN A 1 186 ? -5.157 3.506 4.122 1.00 94.25 186 GLN A C 1
ATOM 1480 O O . GLN A 1 186 ? -4.720 2.886 5.089 1.00 94.25 186 GLN A O 1
ATOM 1485 N N . SER A 1 187 ? -6.286 3.149 3.505 1.00 94.56 187 SER A N 1
ATOM 1486 C CA . SER A 1 187 ? -7.075 1.971 3.875 1.00 94.56 187 SER A CA 1
ATOM 1487 C C . SER A 1 187 ? -6.247 0.689 3.737 1.00 94.56 187 SER A C 1
ATOM 1489 O O . SER A 1 187 ? -6.100 -0.050 4.709 1.00 94.56 187 SER A O 1
ATOM 1491 N N . LEU A 1 188 ? -5.598 0.465 2.588 1.00 95.62 188 LEU A N 1
ATOM 1492 C CA . LEU A 1 188 ? -4.770 -0.721 2.342 1.00 95.62 188 LEU A CA 1
ATOM 1493 C C . LEU A 1 188 ? -3.575 -0.825 3.310 1.00 95.62 188 LEU A C 1
ATOM 1495 O O . LEU A 1 188 ? -3.332 -1.898 3.858 1.00 95.62 188 LEU A O 1
ATOM 1499 N N . ALA A 1 189 ? -2.852 0.272 3.562 1.00 94.38 189 ALA A N 1
ATOM 1500 C CA . ALA A 1 189 ? -1.696 0.286 4.468 1.00 94.38 189 ALA A CA 1
ATOM 1501 C C . ALA A 1 189 ? -2.076 0.241 5.965 1.00 94.38 189 ALA A C 1
ATOM 1503 O O . ALA A 1 189 ? -1.286 -0.208 6.802 1.00 94.38 189 ALA A O 1
ATOM 1504 N N . GLY A 1 190 ? -3.266 0.739 6.314 1.00 92.50 190 GLY A N 1
ATOM 1505 C CA . GLY A 1 190 ? -3.772 0.849 7.685 1.00 92.50 190 GLY A CA 1
ATOM 1506 C C . GLY A 1 190 ? -4.730 -0.265 8.119 1.00 92.50 190 GLY A C 1
ATOM 1507 O O . GLY A 1 190 ? -5.005 -0.382 9.314 1.00 92.50 190 GLY A O 1
ATOM 1508 N N . ALA A 1 191 ? -5.202 -1.105 7.188 1.00 89.62 191 ALA A N 1
ATOM 1509 C CA . ALA A 1 191 ? -6.105 -2.229 7.457 1.00 89.62 191 ALA A CA 1
ATOM 1510 C C . ALA A 1 191 ? -5.538 -3.238 8.470 1.00 89.62 191 ALA A C 1
ATOM 1512 O O . ALA A 1 191 ? -6.294 -3.878 9.203 1.00 89.62 191 ALA A O 1
ATOM 1513 N N . ARG A 1 192 ? -4.207 -3.382 8.522 1.00 87.12 192 ARG A N 1
ATOM 1514 C CA . ARG A 1 192 ? -3.509 -4.290 9.437 1.00 87.12 192 ARG A CA 1
ATOM 1515 C C . ARG A 1 192 ? -2.932 -3.553 10.654 1.00 87.12 192 ARG A C 1
ATOM 1517 O O . ARG A 1 192 ? -2.413 -2.448 10.493 1.00 87.12 192 ARG A O 1
ATOM 1524 N N . PRO A 1 193 ? -2.924 -4.153 11.862 1.00 83.69 193 PRO A N 1
ATOM 1525 C CA . PRO A 1 193 ? -2.293 -3.584 13.061 1.00 83.69 193 PRO A CA 1
ATOM 1526 C C . PRO A 1 193 ? -0.774 -3.349 12.983 1.00 83.69 193 PRO A C 1
ATOM 1528 O O . PRO A 1 193 ? -0.220 -2.736 13.894 1.00 83.69 193 PRO A O 1
ATOM 1531 N N . ARG A 1 194 ? -0.090 -3.817 11.932 1.00 85.00 194 ARG A N 1
ATOM 1532 C CA . ARG A 1 194 ? 1.351 -3.636 11.695 1.00 85.00 194 ARG A CA 1
ATOM 1533 C C . ARG A 1 194 ? 1.601 -3.130 10.269 1.00 85.00 194 ARG A C 1
ATOM 1535 O O . ARG A 1 194 ? 0.706 -3.132 9.430 1.00 85.00 194 ARG A O 1
ATOM 1542 N N . ASN A 1 195 ? 2.828 -2.686 9.998 1.00 87.12 195 ASN A N 1
ATOM 1543 C CA . ASN A 1 195 ? 3.311 -2.490 8.631 1.00 87.12 195 ASN A CA 1
ATOM 1544 C C . ASN A 1 195 ? 3.789 -3.846 8.087 1.00 87.12 195 ASN A C 1
ATOM 1546 O O . ASN A 1 195 ? 4.979 -4.138 8.106 1.00 87.12 195 ASN A O 1
ATOM 1550 N N . ASP A 1 196 ? 2.851 -4.702 7.684 1.00 84.56 196 ASP A N 1
ATOM 1551 C CA . ASP A 1 196 ? 3.094 -6.045 7.123 1.00 84.56 196 ASP A CA 1
ATOM 1552 C C . ASP A 1 196 ? 2.413 -6.247 5.750 1.00 84.56 196 ASP A C 1
ATOM 1554 O O . ASP A 1 196 ? 2.347 -7.356 5.219 1.00 84.56 196 ASP A O 1
ATOM 1558 N N . VAL A 1 197 ? 1.898 -5.168 5.148 1.00 90.62 197 VAL A N 1
ATOM 1559 C CA . VAL A 1 197 ? 1.218 -5.197 3.845 1.00 90.62 197 VAL A CA 1
ATOM 1560 C C . VAL A 1 197 ? 2.240 -5.068 2.715 1.00 90.62 197 VAL A C 1
ATOM 1562 O O . VAL A 1 197 ? 2.610 -3.971 2.300 1.00 90.62 197 VAL A O 1
ATOM 1565 N N . MET A 1 198 ? 2.692 -6.214 2.212 1.00 92.44 198 MET A N 1
ATOM 1566 C CA . MET A 1 198 ? 3.510 -6.306 1.002 1.00 92.44 198 MET A CA 1
ATOM 1567 C C . MET A 1 198 ? 2.676 -6.105 -0.261 1.00 92.44 198 MET A C 1
ATOM 1569 O O . MET A 1 198 ? 1.636 -6.748 -0.414 1.00 92.44 198 MET A O 1
ATOM 1573 N N . VAL A 1 199 ? 3.143 -5.269 -1.191 1.00 95.88 199 VAL A N 1
ATOM 1574 C CA . VAL A 1 199 ? 2.469 -5.032 -2.478 1.00 95.88 199 VAL A CA 1
ATOM 1575 C C . VAL A 1 199 ? 3.421 -5.074 -3.666 1.00 95.88 199 VAL A C 1
ATOM 1577 O O . VAL A 1 199 ? 4.607 -4.758 -3.553 1.00 95.88 199 VAL A O 1
ATOM 1580 N N . ARG A 1 200 ? 2.857 -5.375 -4.838 1.00 95.88 200 ARG A N 1
ATOM 1581 C CA . ARG A 1 200 ? 3.364 -4.853 -6.110 1.00 95.88 200 ARG A CA 1
ATOM 1582 C C . ARG A 1 200 ? 2.553 -3.631 -6.523 1.00 95.88 200 ARG A C 1
ATOM 1584 O O . ARG A 1 200 ? 1.345 -3.576 -6.264 1.00 95.88 200 ARG A O 1
ATOM 1591 N N . LEU A 1 201 ? 3.193 -2.686 -7.199 1.00 96.81 201 LEU A N 1
ATOM 1592 C CA . LEU A 1 201 ? 2.466 -1.651 -7.928 1.00 96.81 201 LEU A CA 1
ATOM 1593 C C . LEU A 1 201 ? 1.983 -2.234 -9.271 1.00 96.81 201 LEU A C 1
ATOM 1595 O O . LEU A 1 201 ? 2.585 -3.171 -9.796 1.00 96.81 201 LEU A O 1
ATOM 1599 N N . ASN A 1 202 ? 0.879 -1.713 -9.805 1.00 92.50 202 ASN A N 1
ATOM 1600 C CA . ASN A 1 202 ? 0.310 -2.128 -11.092 1.00 92.50 202 ASN A CA 1
ATOM 1601 C C . ASN A 1 202 ? 0.124 -0.900 -11.995 1.00 92.50 202 ASN A C 1
ATOM 1603 O O . ASN A 1 202 ? 0.097 0.225 -11.498 1.00 92.50 202 ASN A O 1
ATOM 1607 N N . GLY A 1 203 ? -0.076 -1.132 -13.294 1.00 92.38 203 GLY A N 1
ATOM 1608 C CA . GLY A 1 203 ? -0.357 -0.073 -14.261 1.00 92.38 203 GLY A CA 1
ATOM 1609 C C . GLY A 1 203 ? 0.847 0.825 -14.548 1.00 92.38 203 GLY A C 1
ATOM 1610 O O . GLY A 1 203 ? 1.995 0.375 -14.518 1.00 92.38 203 GLY A O 1
ATOM 1611 N N . THR A 1 204 ? 0.579 2.089 -14.857 1.00 93.69 204 THR A N 1
ATOM 1612 C CA . THR A 1 204 ? 1.605 3.089 -15.160 1.00 93.69 204 THR A CA 1
ATOM 1613 C C . THR A 1 204 ? 2.163 3.668 -13.866 1.00 93.69 204 THR A C 1
ATOM 1615 O O . THR A 1 204 ? 1.467 4.365 -13.124 1.00 93.69 204 THR A O 1
ATOM 1618 N N . ILE A 1 205 ? 3.450 3.424 -13.621 1.00 95.19 205 ILE A N 1
ATOM 1619 C CA . ILE A 1 205 ? 4.200 4.056 -12.535 1.00 95.19 205 ILE A CA 1
ATOM 1620 C C . ILE A 1 205 ? 4.956 5.246 -13.124 1.00 95.19 205 ILE A C 1
ATOM 1622 O O . ILE A 1 205 ? 5.734 5.078 -14.060 1.00 95.19 205 ILE A O 1
ATOM 1626 N N . THR A 1 206 ? 4.734 6.452 -12.601 1.00 94.06 206 THR A N 1
ATOM 1627 C CA . THR A 1 206 ? 5.472 7.660 -13.014 1.00 94.06 206 THR A CA 1
ATOM 1628 C C . THR A 1 206 ? 6.366 8.144 -11.871 1.00 94.06 206 THR A C 1
ATOM 1630 O O . THR A 1 206 ? 5.876 8.805 -10.949 1.00 94.06 206 THR A O 1
ATOM 1633 N N . PRO A 1 207 ? 7.672 7.828 -11.906 1.00 93.44 207 PRO A N 1
ATOM 1634 C CA . PRO A 1 207 ? 8.667 8.410 -11.015 1.00 93.44 207 PRO A CA 1
ATOM 1635 C C . PRO A 1 207 ? 8.725 9.936 -11.137 1.00 93.44 207 PRO A C 1
ATOM 1637 O O . PRO A 1 207 ? 8.806 10.485 -12.235 1.00 93.44 207 PRO A O 1
ATOM 1640 N N . GLN A 1 208 ? 8.739 10.623 -9.999 1.00 89.88 208 GLN A N 1
ATOM 1641 C CA . GLN A 1 208 ? 9.062 12.042 -9.888 1.00 89.88 208 GLN A CA 1
ATOM 1642 C C . GLN A 1 208 ? 10.261 12.187 -8.956 1.00 89.88 208 GLN A C 1
ATOM 1644 O O . GLN A 1 208 ? 10.150 11.886 -7.769 1.00 89.88 208 GLN A O 1
ATOM 1649 N N . ILE A 1 209 ? 11.394 12.638 -9.492 1.00 85.44 209 ILE A N 1
ATOM 1650 C CA . ILE A 1 209 ? 12.569 13.013 -8.703 1.00 85.44 209 ILE A CA 1
ATOM 1651 C C . ILE A 1 209 ? 12.536 14.530 -8.516 1.00 85.44 209 ILE A C 1
ATOM 1653 O O . ILE A 1 209 ? 12.464 15.270 -9.496 1.00 85.44 209 ILE A O 1
ATOM 1657 N N . ALA A 1 210 ? 12.602 14.985 -7.267 1.00 79.56 210 ALA A N 1
ATOM 1658 C CA . ALA A 1 210 ? 12.833 16.383 -6.916 1.00 79.56 210 ALA A CA 1
ATOM 1659 C C . ALA A 1 210 ? 14.248 16.556 -6.344 1.00 79.56 210 ALA A C 1
ATOM 1661 O O . ALA A 1 210 ? 14.743 15.669 -5.648 1.00 79.56 210 ALA A O 1
ATOM 1662 N N . GLU A 1 211 ? 14.894 17.692 -6.605 1.00 71.50 211 GLU A N 1
ATOM 1663 C CA . GLU A 1 211 ? 16.123 18.083 -5.903 1.00 71.50 211 GLU A CA 1
ATOM 1664 C C . GLU A 1 211 ? 15.790 18.625 -4.512 1.00 71.50 211 GLU A C 1
ATOM 1666 O O . GLU A 1 211 ? 14.907 19.472 -4.343 1.00 71.50 211 GLU A O 1
ATOM 1671 N N . ASN A 1 212 ? 16.523 18.165 -3.503 1.00 63.38 212 ASN A N 1
ATOM 1672 C CA . ASN A 1 212 ? 16.386 18.644 -2.138 1.00 63.38 212 ASN A CA 1
ATOM 1673 C C . ASN A 1 212 ? 17.204 19.931 -1.957 1.00 63.38 212 ASN A C 1
ATOM 1675 O O . ASN A 1 212 ? 18.316 19.932 -1.430 1.00 63.38 212 ASN A O 1
ATOM 1679 N N . LEU A 1 213 ? 16.648 21.049 -2.432 1.00 58.22 213 LEU A N 1
ATOM 1680 C CA . LEU A 1 213 ? 17.306 22.362 -2.408 1.00 58.22 213 LEU A CA 1
ATOM 1681 C C . LEU A 1 213 ? 17.554 22.910 -0.988 1.00 58.22 213 LEU A C 1
ATOM 1683 O O . LEU A 1 213 ? 18.279 23.897 -0.833 1.00 58.22 213 LEU A O 1
ATOM 1687 N N . GLN A 1 214 ? 16.984 22.296 0.056 1.00 52.25 214 GLN A N 1
ATOM 1688 C CA . GLN A 1 214 ? 17.285 22.660 1.436 1.00 52.25 214 GLN A CA 1
ATOM 1689 C C . GLN A 1 214 ? 18.515 21.918 1.974 1.00 52.25 214 GLN A C 1
ATOM 1691 O O . GLN A 1 214 ? 18.521 20.710 2.172 1.00 52.25 214 GLN A O 1
ATOM 1696 N N . ASN A 1 215 ? 19.503 22.731 2.354 1.00 46.69 215 ASN A N 1
ATOM 1697 C CA . ASN A 1 215 ? 20.619 22.398 3.236 1.00 46.69 215 ASN A CA 1
ATOM 1698 C C . ASN A 1 215 ? 21.735 21.505 2.649 1.00 46.69 215 ASN A C 1
ATOM 1700 O O . ASN A 1 215 ? 21.901 20.342 3.011 1.00 46.69 215 ASN A O 1
ATOM 1704 N N . LYS A 1 216 ? 22.623 22.135 1.861 1.00 50.19 216 LYS A N 1
ATOM 1705 C CA . LYS A 1 216 ? 23.919 21.579 1.406 1.00 50.19 216 LYS A CA 1
ATOM 1706 C C . LYS A 1 216 ? 24.837 21.055 2.529 1.00 50.19 216 LYS A C 1
ATOM 1708 O O . LYS A 1 216 ? 25.820 20.391 2.223 1.00 50.19 216 LYS A O 1
ATOM 1713 N N . ASN A 1 217 ? 24.534 21.348 3.798 1.00 50.38 217 ASN A N 1
ATOM 1714 C CA . ASN A 1 217 ? 25.317 20.932 4.965 1.00 50.38 217 ASN A CA 1
ATOM 1715 C C . ASN A 1 217 ? 24.661 19.768 5.746 1.00 50.38 217 ASN A C 1
ATOM 1717 O O . ASN A 1 217 ? 25.130 19.416 6.829 1.00 50.38 217 ASN A O 1
ATOM 1721 N N . SER A 1 218 ? 23.573 19.174 5.242 1.00 53.94 218 SER A N 1
ATOM 1722 C CA . SER A 1 218 ? 22.915 18.011 5.853 1.00 53.94 218 SER A CA 1
ATOM 1723 C C . SER A 1 218 ? 23.337 16.692 5.205 1.00 53.94 218 SER A C 1
ATOM 1725 O O . SER A 1 218 ? 23.463 16.599 3.992 1.00 53.94 218 SER A O 1
ATOM 1727 N N . HIS A 1 219 ? 23.420 15.628 6.011 1.00 53.66 219 HIS A N 1
ATOM 1728 C CA . HIS A 1 219 ? 23.553 14.235 5.549 1.00 53.66 219 HIS A CA 1
ATOM 1729 C C . HIS A 1 219 ? 22.212 13.659 5.029 1.00 53.66 219 HIS A C 1
ATOM 1731 O O . HIS A 1 219 ? 21.955 12.462 5.126 1.00 53.66 219 HIS A O 1
ATOM 1737 N N . ALA A 1 220 ? 21.318 14.522 4.541 1.00 53.88 220 ALA A N 1
ATOM 1738 C CA . ALA A 1 220 ? 20.045 14.131 3.946 1.00 53.88 220 ALA A CA 1
ATOM 1739 C C . ALA A 1 220 ? 20.260 13.768 2.464 1.00 53.88 220 ALA A C 1
ATOM 1741 O O . ALA A 1 220 ? 21.174 14.315 1.841 1.00 53.88 220 ALA A O 1
ATOM 1742 N N . PRO A 1 221 ? 19.437 12.886 1.869 1.00 58.12 221 PRO A N 1
ATOM 1743 C CA . PRO A 1 221 ? 19.534 12.605 0.443 1.00 58.12 221 PRO A CA 1
ATOM 1744 C C . PRO A 1 221 ? 19.312 13.889 -0.375 1.00 58.12 221 PRO A C 1
ATOM 1746 O O . PRO A 1 221 ? 18.397 14.674 -0.111 1.00 58.12 221 PRO A O 1
ATOM 1749 N N . GLN A 1 222 ? 20.181 14.099 -1.370 1.00 59.84 222 GLN A N 1
ATOM 1750 C CA . GLN A 1 222 ? 20.180 15.279 -2.250 1.00 59.84 222 GLN A CA 1
ATOM 1751 C C . GLN A 1 222 ? 18.983 15.315 -3.210 1.00 59.84 222 GLN A C 1
ATOM 1753 O O . GLN A 1 222 ? 18.680 16.353 -3.793 1.00 59.84 222 GLN A O 1
ATOM 1758 N N . HIS A 1 223 ? 18.286 14.190 -3.349 1.00 72.94 223 HIS A N 1
ATOM 1759 C CA . HIS A 1 223 ? 17.094 14.033 -4.164 1.00 72.94 223 HIS A CA 1
ATOM 1760 C C . HIS A 1 223 ? 15.996 13.339 -3.353 1.00 72.94 223 HIS A C 1
ATOM 1762 O O . HIS A 1 223 ? 16.287 12.638 -2.385 1.00 72.94 223 HIS A O 1
ATOM 1768 N N . THR A 1 224 ? 14.748 13.471 -3.800 1.00 80.81 224 THR A N 1
ATOM 1769 C CA . THR A 1 224 ? 13.593 12.747 -3.252 1.00 80.81 224 THR A CA 1
ATOM 1770 C C . THR A 1 224 ? 12.797 12.125 -4.395 1.00 80.81 224 THR A C 1
ATOM 1772 O O . THR A 1 224 ? 12.281 12.847 -5.249 1.00 80.81 224 THR A O 1
ATOM 1775 N N . LEU A 1 225 ? 12.676 10.796 -4.408 1.00 88.62 225 LEU A N 1
ATOM 1776 C CA . LEU A 1 225 ? 11.805 10.058 -5.325 1.00 88.62 225 LEU A CA 1
ATOM 1777 C C . LEU A 1 225 ? 10.380 9.979 -4.763 1.00 88.62 225 LEU A C 1
ATOM 1779 O O . LEU A 1 225 ? 10.178 9.683 -3.592 1.00 88.62 225 LEU A O 1
ATOM 1783 N N . THR A 1 226 ? 9.381 10.218 -5.605 1.00 91.19 226 THR A N 1
ATOM 1784 C CA . THR A 1 226 ? 7.948 9.999 -5.347 1.00 91.19 226 THR A CA 1
ATOM 1785 C C . THR A 1 226 ? 7.366 9.202 -6.507 1.00 91.19 226 THR A C 1
ATOM 1787 O O . THR A 1 226 ? 7.675 9.504 -7.659 1.00 91.19 226 THR A O 1
ATOM 1790 N N . LEU A 1 227 ? 6.508 8.216 -6.242 1.00 93.38 227 LEU A N 1
ATOM 1791 C CA . LEU A 1 227 ? 5.877 7.417 -7.300 1.00 93.38 227 LEU A CA 1
ATOM 1792 C C . LEU A 1 227 ? 4.415 7.833 -7.482 1.00 93.38 227 LEU A C 1
ATOM 1794 O O . LEU A 1 227 ? 3.626 7.783 -6.535 1.00 93.38 227 LEU A O 1
ATOM 1798 N N . LEU A 1 228 ? 4.042 8.226 -8.702 1.00 92.88 228 LEU A N 1
ATOM 1799 C CA . LEU A 1 228 ? 2.632 8.347 -9.073 1.00 92.88 228 LEU A CA 1
ATOM 1800 C C . LEU A 1 228 ? 2.135 7.016 -9.627 1.00 92.88 228 LEU A C 1
ATOM 1802 O O . LEU A 1 228 ? 2.834 6.397 -10.428 1.00 92.88 228 LEU A O 1
ATOM 1806 N N . ILE A 1 229 ? 0.931 6.610 -9.229 1.00 93.44 229 ILE A N 1
ATOM 1807 C CA . ILE A 1 229 ? 0.298 5.361 -9.672 1.00 93.44 229 ILE A CA 1
ATOM 1808 C C . ILE A 1 229 ? -1.100 5.624 -10.239 1.00 93.44 229 ILE A C 1
ATOM 1810 O O . ILE A 1 229 ? -1.861 6.434 -9.698 1.00 93.44 229 ILE A O 1
ATOM 1814 N N . ASP A 1 230 ? -1.442 4.941 -11.331 1.00 91.94 230 ASP A N 1
ATOM 1815 C CA . ASP A 1 230 ? -2.768 4.989 -11.962 1.00 91.94 230 ASP A CA 1
ATOM 1816 C C . ASP A 1 230 ? -3.687 3.819 -11.551 1.00 91.94 230 ASP A C 1
ATOM 1818 O O . ASP A 1 230 ? -4.884 3.843 -11.840 1.00 91.94 230 ASP A O 1
ATOM 1822 N N . GLN A 1 231 ? -3.164 2.811 -10.847 1.00 92.69 231 GLN A N 1
ATOM 1823 C CA . GLN A 1 231 ? -3.903 1.632 -10.394 1.00 92.69 231 GLN A CA 1
ATOM 1824 C C . GLN A 1 231 ? -3.646 1.322 -8.918 1.00 92.69 231 GLN A C 1
ATOM 1826 O O . GLN A 1 231 ? -2.621 1.677 -8.340 1.00 92.69 231 GLN A O 1
ATOM 1831 N N . MET A 1 232 ? -4.606 0.626 -8.307 1.00 93.38 232 MET A N 1
ATOM 1832 C CA . MET A 1 232 ? -4.499 0.147 -6.932 1.00 93.38 232 MET A CA 1
ATOM 1833 C C . MET A 1 232 ? -3.362 -0.886 -6.814 1.00 93.38 232 MET A C 1
ATOM 1835 O O . MET A 1 232 ? -3.316 -1.810 -7.634 1.00 93.38 232 MET A O 1
ATOM 1839 N N . PRO A 1 233 ? -2.464 -0.789 -5.814 1.00 96.44 233 PRO A N 1
ATOM 1840 C CA . PRO A 1 233 ? -1.463 -1.822 -5.559 1.00 96.44 233 PRO A CA 1
ATOM 1841 C C . PRO A 1 233 ? -2.114 -3.174 -5.235 1.00 96.44 233 PRO A C 1
ATOM 1843 O O . PRO A 1 233 ? -3.125 -3.236 -4.532 1.00 96.44 233 PRO A O 1
ATOM 1846 N N . THR A 1 234 ? -1.527 -4.271 -5.714 1.00 95.81 234 THR A N 1
ATOM 1847 C CA . THR A 1 234 ? -1.991 -5.632 -5.394 1.00 95.81 234 THR A CA 1
ATOM 1848 C C . THR A 1 234 ? -1.171 -6.178 -4.237 1.00 95.81 234 THR A C 1
ATOM 1850 O O . THR A 1 234 ? 0.057 -6.212 -4.325 1.00 95.81 234 THR A O 1
ATOM 1853 N N . GLN A 1 235 ? -1.837 -6.645 -3.175 1.00 95.00 235 GLN A N 1
ATOM 1854 C CA . GLN A 1 235 ? -1.158 -7.355 -2.093 1.00 95.00 235 GLN A CA 1
ATOM 1855 C C . GLN A 1 235 ? -0.522 -8.655 -2.609 1.00 95.00 235 GLN A C 1
ATOM 1857 O O . GLN A 1 235 ? -1.165 -9.439 -3.306 1.00 95.00 235 GLN A O 1
ATOM 1862 N N . ILE A 1 236 ? 0.734 -8.884 -2.228 1.00 90.56 236 ILE A N 1
ATOM 1863 C CA . ILE A 1 236 ? 1.516 -10.083 -2.549 1.00 90.56 236 ILE A CA 1
ATOM 1864 C C . ILE A 1 236 ? 1.918 -10.813 -1.261 1.00 90.56 236 ILE A C 1
ATOM 1866 O O . ILE A 1 236 ? 2.028 -10.205 -0.197 1.00 90.56 236 ILE A O 1
ATOM 1870 N N . SER A 1 237 ? 2.114 -12.130 -1.344 1.00 81.81 237 SER A N 1
ATOM 1871 C CA . SER A 1 237 ? 2.463 -12.991 -0.201 1.00 81.81 237 SER A CA 1
ATOM 1872 C C . SER A 1 237 ? 3.968 -13.097 0.074 1.00 81.81 237 SER A C 1
ATOM 1874 O O . SER A 1 237 ? 4.362 -13.664 1.089 1.00 81.81 237 SER A O 1
ATOM 1876 N N . GLY A 1 238 ? 4.811 -12.567 -0.813 1.00 77.69 238 GLY A N 1
ATOM 1877 C CA . GLY A 1 238 ? 6.265 -12.634 -0.713 1.00 77.69 238 GLY A CA 1
ATOM 1878 C C . GLY A 1 238 ? 6.957 -11.754 -1.752 1.00 77.69 238 GLY A C 1
ATOM 1879 O O . GLY A 1 238 ? 6.302 -11.105 -2.563 1.00 77.69 238 GLY A O 1
ATOM 1880 N N . HIS A 1 239 ? 8.287 -11.732 -1.701 1.00 76.31 239 HIS A N 1
ATOM 1881 C CA . HIS A 1 239 ? 9.143 -10.837 -2.490 1.00 76.31 239 HIS A CA 1
ATOM 1882 C C . HIS A 1 239 ? 9.605 -11.443 -3.820 1.00 76.31 239 HIS A C 1
ATOM 1884 O O . HIS A 1 239 ? 9.713 -10.738 -4.823 1.00 76.31 239 HIS A O 1
ATOM 1890 N N . TRP A 1 240 ? 9.860 -12.751 -3.814 1.00 79.88 240 TRP A N 1
ATOM 1891 C CA . TRP A 1 240 ? 10.543 -13.476 -4.878 1.00 79.88 240 TRP A CA 1
ATOM 1892 C C . TRP A 1 240 ? 9.752 -14.720 -5.288 1.00 79.88 240 TRP A C 1
ATOM 1894 O O . TRP A 1 240 ? 9.144 -15.379 -4.441 1.00 79.88 240 TRP A O 1
ATOM 1904 N N . TYR A 1 241 ? 9.839 -15.090 -6.563 1.00 80.31 241 TYR A N 1
ATOM 1905 C CA . TYR A 1 241 ? 9.520 -16.429 -7.049 1.00 80.31 241 TYR A CA 1
ATOM 1906 C C . TYR A 1 241 ? 10.818 -17.224 -7.219 1.00 80.31 241 TYR A C 1
ATOM 1908 O O . TYR A 1 241 ? 11.715 -16.790 -7.939 1.00 80.31 241 TYR A O 1
ATOM 1916 N N . GLY A 1 242 ? 10.914 -18.391 -6.578 1.00 77.62 242 GLY A N 1
ATOM 1917 C CA . GLY A 1 242 ? 12.005 -19.335 -6.823 1.00 77.62 242 GLY A CA 1
ATOM 1918 C C . GLY A 1 242 ? 11.775 -20.110 -8.122 1.00 77.62 242 GLY A C 1
ATOM 1919 O O . GLY A 1 242 ? 10.703 -20.689 -8.315 1.00 77.62 242 GLY A O 1
ATOM 1920 N N . LEU A 1 243 ? 12.769 -20.138 -9.008 1.00 76.25 243 LEU A N 1
ATOM 1921 C CA . LEU A 1 243 ? 12.731 -20.932 -10.235 1.00 76.25 243 LEU A CA 1
ATOM 1922 C C . LEU A 1 243 ? 13.009 -22.407 -9.920 1.00 76.25 243 LEU A C 1
ATOM 1924 O O . LEU A 1 243 ? 14.097 -22.767 -9.474 1.00 76.25 243 LEU A O 1
ATOM 1928 N N . VAL A 1 244 ? 12.030 -23.275 -10.185 1.00 79.69 244 VAL A N 1
ATOM 1929 C CA . VAL A 1 244 ? 12.142 -24.725 -9.966 1.00 79.69 244 VAL A CA 1
ATOM 1930 C C . VAL A 1 244 ? 12.114 -25.489 -11.288 1.00 79.69 244 VAL A C 1
ATOM 1932 O O . VAL A 1 244 ? 11.212 -25.314 -12.104 1.00 79.69 244 VAL A O 1
ATOM 1935 N N . GLN A 1 245 ? 13.083 -26.385 -11.490 1.00 79.19 245 GLN A N 1
ATOM 1936 C CA . GLN A 1 245 ? 13.060 -27.345 -12.594 1.00 79.19 245 GLN A CA 1
ATOM 1937 C C . GLN A 1 245 ? 12.637 -28.719 -12.070 1.00 79.19 245 GLN A C 1
ATOM 1939 O O . GLN A 1 245 ? 13.354 -29.342 -11.288 1.00 79.19 245 GLN A O 1
ATOM 1944 N N . ILE A 1 246 ? 11.497 -29.228 -12.539 1.00 84.62 246 ILE A N 1
ATOM 1945 C CA . ILE A 1 246 ? 11.079 -30.608 -12.266 1.00 84.62 246 ILE A CA 1
ATOM 1946 C C . ILE A 1 246 ? 11.984 -31.545 -13.080 1.00 84.62 246 ILE A C 1
ATOM 1948 O O . ILE A 1 246 ? 11.976 -31.512 -14.308 1.00 84.62 246 ILE A O 1
ATOM 1952 N N . ARG A 1 247 ? 12.800 -32.359 -12.397 1.00 86.88 247 ARG A N 1
ATOM 1953 C CA . ARG A 1 247 ? 13.829 -33.216 -13.026 1.00 86.88 247 ARG A CA 1
ATOM 1954 C C . ARG A 1 247 ? 13.322 -34.607 -13.442 1.00 86.88 247 ARG A C 1
ATOM 1956 O O . ARG A 1 247 ? 14.062 -35.342 -14.085 1.00 86.88 247 ARG A O 1
ATOM 1963 N N . GLY A 1 248 ? 12.090 -34.972 -13.085 1.00 85.06 248 GLY A N 1
ATOM 1964 C CA . GLY A 1 248 ? 11.466 -36.254 -13.426 1.00 85.06 248 GLY A CA 1
ATOM 1965 C C . GLY A 1 248 ? 10.180 -36.517 -12.636 1.00 85.06 248 GLY A C 1
ATOM 1966 O O . GLY A 1 248 ? 9.806 -35.730 -11.768 1.00 85.06 248 GLY A O 1
ATOM 1967 N N . VAL 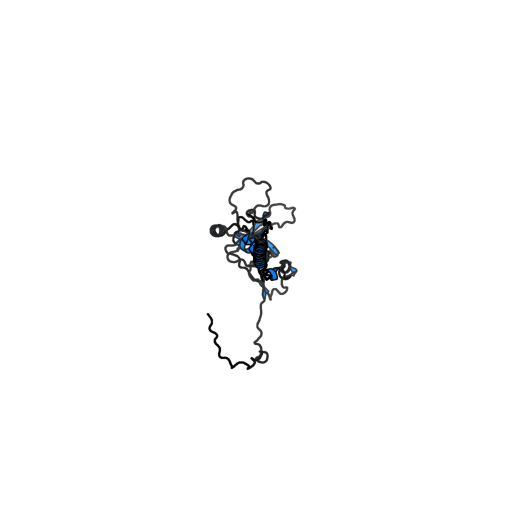A 1 249 ? 9.513 -37.634 -12.936 1.00 83.38 249 VAL A N 1
ATOM 1968 C CA . VAL A 1 249 ? 8.383 -38.166 -12.153 1.00 83.38 249 VAL A CA 1
ATOM 1969 C C . VAL A 1 249 ? 8.871 -39.112 -11.055 1.00 83.38 249 VAL A C 1
ATOM 1971 O O . VAL A 1 249 ? 9.851 -39.832 -11.234 1.00 83.38 249 VAL A O 1
ATOM 1974 N N . ILE A 1 250 ? 8.160 -39.132 -9.924 1.00 81.69 250 ILE A N 1
ATOM 1975 C CA . ILE A 1 250 ? 8.403 -40.081 -8.828 1.00 81.69 250 ILE A CA 1
ATOM 1976 C C . ILE A 1 250 ? 8.127 -41.510 -9.338 1.00 81.69 250 ILE A C 1
ATOM 1978 O O . ILE A 1 250 ? 7.056 -41.736 -9.909 1.00 81.69 250 ILE A O 1
ATOM 1982 N N . PRO A 1 251 ? 9.040 -42.484 -9.146 1.00 83.06 251 PRO A N 1
ATOM 1983 C CA . PRO A 1 251 ? 8.809 -43.866 -9.560 1.00 83.06 251 PRO A CA 1
ATOM 1984 C C . PRO A 1 251 ? 7.554 -44.472 -8.905 1.00 83.06 251 PRO A C 1
ATOM 1986 O O . PRO A 1 251 ? 7.320 -44.226 -7.720 1.00 83.06 251 PRO A O 1
ATOM 1989 N N . PRO A 1 252 ? 6.782 -45.340 -9.592 1.00 79.31 252 PRO A N 1
ATOM 1990 C CA . PRO A 1 252 ? 5.570 -45.940 -9.020 1.00 79.31 252 PRO A CA 1
ATOM 1991 C C . PRO A 1 252 ? 5.786 -46.718 -7.711 1.00 79.31 252 PRO A C 1
ATOM 1993 O O . PRO A 1 252 ? 4.865 -46.831 -6.914 1.00 79.31 252 PRO A O 1
ATOM 1996 N N . HIS A 1 253 ? 7.002 -47.218 -7.459 1.00 79.25 253 HIS A N 1
ATOM 1997 C CA . HIS A 1 253 ? 7.365 -47.915 -6.219 1.00 79.25 253 HIS A CA 1
ATOM 1998 C C . HIS A 1 253 ? 7.711 -46.977 -5.040 1.00 79.25 253 HIS A C 1
ATOM 2000 O O . HIS A 1 253 ? 7.943 -47.458 -3.935 1.00 79.25 253 HIS A O 1
ATOM 2006 N N . TRP A 1 254 ? 7.757 -45.658 -5.261 1.00 78.62 254 TRP A N 1
ATOM 2007 C CA . TRP A 1 254 ? 7.842 -44.620 -4.217 1.00 78.62 254 TRP A CA 1
ATOM 2008 C C . TRP A 1 254 ? 6.512 -43.888 -4.004 1.00 78.62 254 TRP A C 1
ATOM 2010 O O . TRP A 1 254 ? 6.382 -43.111 -3.059 1.00 78.62 254 TRP A O 1
ATOM 2020 N N . MET A 1 255 ? 5.511 -44.121 -4.856 1.00 73.44 255 MET A N 1
ATOM 2021 C CA . MET A 1 255 ? 4.150 -43.693 -4.550 1.00 73.44 255 MET A CA 1
ATOM 2022 C C . MET A 1 255 ? 3.624 -44.552 -3.391 1.00 73.44 255 MET A C 1
ATOM 2024 O O . MET A 1 255 ? 3.795 -45.774 -3.435 1.00 73.44 255 MET A O 1
ATOM 2028 N N . PRO A 1 256 ? 2.974 -43.969 -2.366 1.00 76.19 256 PRO A N 1
ATOM 2029 C CA . PRO A 1 256 ? 2.295 -44.769 -1.358 1.00 76.19 256 PRO A CA 1
ATOM 2030 C C . PRO A 1 256 ? 1.233 -45.609 -2.069 1.00 76.19 256 PRO A C 1
ATOM 2032 O O . PRO A 1 256 ? 0.333 -45.065 -2.716 1.00 76.19 256 PRO A O 1
ATOM 2035 N N . GLN A 1 257 ? 1.356 -46.936 -1.995 1.00 70.69 257 GLN A N 1
ATOM 2036 C CA . GLN A 1 257 ? 0.348 -47.808 -2.582 1.00 70.69 257 GLN A CA 1
ATOM 2037 C C . GLN A 1 257 ? -0.992 -47.515 -1.909 1.00 70.69 257 GLN A C 1
ATOM 2039 O O . GLN A 1 257 ? -1.079 -47.475 -0.682 1.00 70.69 257 GLN A O 1
ATOM 2044 N N . LYS A 1 258 ? -2.041 -47.304 -2.712 1.00 61.03 258 LYS A N 1
ATOM 2045 C CA . LYS A 1 258 ? -3.404 -47.261 -2.185 1.00 61.03 258 LYS A CA 1
ATOM 2046 C C . LYS A 1 258 ? -3.680 -48.613 -1.535 1.00 61.03 258 LYS A C 1
ATOM 2048 O O . LYS A 1 258 ? -3.819 -49.603 -2.253 1.00 61.03 258 LYS A O 1
ATOM 2053 N N . THR A 1 259 ? -3.767 -48.649 -0.208 1.00 51.09 259 THR A N 1
ATOM 2054 C CA . THR A 1 259 ? -4.249 -49.820 0.527 1.00 51.09 259 THR A CA 1
ATOM 2055 C C . THR A 1 259 ? -5.577 -50.249 -0.093 1.00 51.09 259 THR A C 1
ATOM 2057 O O . THR A 1 259 ? -6.484 -49.422 -0.221 1.00 51.09 259 THR A O 1
ATOM 2060 N N . GLN A 1 260 ? -5.702 -51.510 -0.518 1.00 47.41 260 GLN A N 1
ATOM 2061 C CA . GLN A 1 260 ? -6.947 -52.036 -1.094 1.00 47.41 260 GLN A CA 1
ATOM 2062 C C . GLN A 1 260 ? -7.985 -52.316 0.004 1.00 47.41 260 GLN A C 1
ATOM 2064 O O . GLN A 1 260 ? -8.445 -53.437 0.178 1.00 47.41 260 GLN A O 1
ATOM 2069 N N . GLU A 1 261 ? -8.350 -51.272 0.748 1.00 49.06 261 GLU A N 1
ATOM 2070 C CA . GLU A 1 261 ? -9.257 -51.341 1.898 1.00 49.06 261 GLU A CA 1
ATOM 2071 C C . GLU A 1 261 ? -10.362 -50.267 1.830 1.00 49.06 261 GLU A C 1
ATOM 2073 O O . GLU A 1 261 ? -10.860 -49.772 2.833 1.00 49.06 261 GLU A O 1
ATOM 2078 N N . SER A 1 262 ? -10.790 -49.935 0.606 1.00 46.75 262 SER A N 1
ATOM 2079 C CA . SER A 1 262 ? -12.222 -49.813 0.304 1.00 46.75 262 SER A CA 1
ATOM 2080 C C . SER A 1 262 ? -12.493 -49.968 -1.198 1.00 46.75 262 SER A C 1
ATOM 2082 O O . SER A 1 262 ? -12.315 -49.043 -1.988 1.00 46.75 262 SER A O 1
ATOM 2084 N N . GLN A 1 263 ? -12.997 -51.144 -1.575 1.00 42.66 263 GLN A N 1
ATOM 2085 C CA . GLN A 1 263 ? -13.982 -51.283 -2.658 1.00 42.66 263 GLN A CA 1
ATOM 2086 C C . GLN A 1 263 ? -15.354 -51.647 -2.054 1.00 42.66 263 GLN A C 1
ATOM 2088 O O . GLN A 1 263 ? -16.099 -52.445 -2.613 1.00 42.66 263 GLN A O 1
ATOM 2093 N N . ALA A 1 264 ? -15.658 -51.102 -0.870 1.00 46.09 264 ALA A N 1
ATOM 2094 C CA . ALA A 1 264 ? -16.812 -51.479 -0.049 1.00 46.09 264 ALA A CA 1
ATOM 2095 C C . ALA A 1 264 ? -17.708 -50.281 0.332 1.00 46.09 264 ALA A C 1
ATOM 2097 O O . ALA A 1 264 ? -18.476 -50.355 1.288 1.00 46.09 264 ALA A O 1
ATOM 2098 N N . SER A 1 265 ? -17.636 -49.185 -0.429 1.00 42.56 265 SER A N 1
ATOM 2099 C CA . SER A 1 265 ? -18.634 -48.111 -0.402 1.00 42.56 265 SER A CA 1
ATOM 2100 C C . SER A 1 265 ? -18.617 -47.282 -1.693 1.00 42.56 265 SER A C 1
ATOM 2102 O O . SER A 1 265 ? -17.962 -46.244 -1.784 1.00 42.56 265 SER A O 1
ATOM 2104 N N . GLU A 1 266 ? -19.394 -47.700 -2.698 1.00 47.81 266 GLU A N 1
ATOM 2105 C CA . GLU A 1 266 ? -19.847 -46.765 -3.736 1.00 47.81 266 GLU A CA 1
ATOM 2106 C C . GLU A 1 266 ? -20.797 -45.751 -3.080 1.00 47.81 266 GLU A C 1
ATOM 2108 O O . GLU A 1 266 ? -21.955 -46.049 -2.793 1.00 47.81 266 GLU A O 1
ATOM 2113 N N . GLY A 1 267 ? -20.271 -44.565 -2.761 1.00 39.72 267 GLY A N 1
ATOM 2114 C CA . GLY A 1 267 ? -20.944 -43.577 -1.920 1.00 39.72 267 GLY A CA 1
ATOM 2115 C C . GLY A 1 267 ? -20.715 -42.147 -2.396 1.00 39.72 267 GLY A C 1
ATOM 2116 O O . GLY A 1 267 ? -19.793 -41.487 -1.936 1.00 39.72 267 GLY A O 1
ATOM 2117 N N . LEU A 1 268 ? -21.579 -41.706 -3.316 1.00 41.66 268 LEU A N 1
ATOM 2118 C CA . LEU A 1 268 ? -21.975 -40.315 -3.592 1.00 41.66 268 LEU A CA 1
ATOM 2119 C C . LEU A 1 268 ? -20.988 -39.191 -3.208 1.00 41.66 268 LEU A C 1
ATOM 2121 O O . LEU A 1 268 ? -21.004 -38.689 -2.087 1.00 41.66 268 LEU A O 1
ATOM 2125 N N . PHE A 1 269 ? -20.292 -38.654 -4.214 1.00 30.77 269 PHE A N 1
ATOM 2126 C CA . PHE A 1 269 ? -19.844 -37.257 -4.212 1.00 30.77 269 PHE A CA 1
ATOM 2127 C C . PHE A 1 269 ? -20.491 -36.500 -5.376 1.00 30.77 269 PHE A C 1
ATOM 2129 O O . PHE A 1 269 ? -19.952 -36.439 -6.480 1.00 30.77 269 PHE A O 1
ATOM 2136 N N . GLN A 1 270 ? -21.660 -35.912 -5.115 1.00 31.23 270 GLN A N 1
ATOM 2137 C CA . GLN A 1 270 ? -22.105 -34.726 -5.847 1.00 31.23 270 GLN A CA 1
ATOM 2138 C C . GLN A 1 270 ? -21.521 -33.491 -5.156 1.00 31.23 270 GLN A C 1
ATOM 2140 O O . GLN A 1 270 ? -21.515 -33.417 -3.928 1.00 31.23 270 GLN A O 1
ATOM 2145 N N . TRP A 1 271 ? -21.053 -32.529 -5.946 1.00 33.59 271 TRP A N 1
ATOM 2146 C CA . TRP A 1 271 ? -20.753 -31.181 -5.470 1.00 33.59 271 TRP A CA 1
ATOM 2147 C C . TRP A 1 271 ? -21.960 -30.275 -5.734 1.00 33.59 271 TRP A C 1
ATOM 2149 O O . TRP A 1 271 ? -22.661 -30.461 -6.732 1.00 33.59 271 TRP A O 1
ATOM 2159 N N . VAL A 1 272 ? -22.172 -29.315 -4.833 1.00 47.22 272 VAL A N 1
ATOM 2160 C CA . VAL A 1 272 ? -23.094 -28.176 -4.970 1.00 47.22 272 VAL A CA 1
ATOM 2161 C C . VAL A 1 272 ? -22.252 -26.920 -5.150 1.00 47.22 272 VAL A C 1
ATOM 2163 O O . VAL A 1 272 ? -21.250 -26.814 -4.406 1.00 47.22 272 VAL A O 1
#